Protein AF-0000000084487675 (afdb_homodimer)

Radius of gyration: 19.11 Å; Cα contacts (8 Å, |Δi|>4): 384; chains: 2; bounding box: 33×58×52 Å

Structure (mmCIF, N/CA/C/O backbone):
data_AF-0000000084487675-model_v1
#
loop_
_entity.id
_entity.type
_entity.pdbx_description
1 polymer 'CCZ1/INTU/HPS4 third Longin domain-containing protein'
#
loop_
_atom_site.group_PDB
_atom_site.id
_atom_site.type_symbol
_atom_site.label_atom_id
_atom_site.label_alt_id
_atom_site.label_comp_id
_atom_site.label_asym_id
_atom_site.label_entity_id
_atom_site.label_seq_id
_atom_site.pdbx_PDB_ins_code
_atom_site.Cartn_x
_atom_site.Cartn_y
_atom_site.Cartn_z
_atom_site.occupancy
_atom_site.B_iso_or_equiv
_atom_site.auth_seq_id
_atom_site.auth_comp_id
_atom_site.auth_asym_id
_atom_site.auth_atom_id
_atom_site.pdbx_PDB_model_num
ATOM 1 N N . HIS A 1 1 ? -10.75 -17.266 23.469 1 42.38 1 HIS A N 1
ATOM 2 C CA . HIS A 1 1 ? -10.695 -18.5 22.672 1 42.38 1 HIS A CA 1
ATOM 3 C C . HIS A 1 1 ? -11.016 -18.219 21.203 1 42.38 1 HIS A C 1
ATOM 5 O O . HIS A 1 1 ? -10.32 -18.719 20.312 1 42.38 1 HIS A O 1
ATOM 11 N N . GLN A 1 2 ? -12.023 -17.438 20.859 1 46.62 2 GLN A N 1
ATOM 12 C CA . GLN A 1 2 ? -12.43 -17.156 19.469 1 46.62 2 GLN A CA 1
ATOM 13 C C . GLN A 1 2 ? -11.375 -16.328 18.75 1 46.62 2 GLN A C 1
ATOM 15 O O . GLN A 1 2 ? -11.07 -16.578 17.578 1 46.62 2 GLN A O 1
ATOM 20 N N . THR A 1 3 ? -10.852 -15.469 19.562 1 47.97 3 THR A N 1
ATOM 21 C CA . THR A 1 3 ? -9.875 -14.547 18.969 1 47.97 3 THR A CA 1
ATOM 22 C C . THR A 1 3 ? -8.602 -15.297 18.594 1 47.97 3 THR A C 1
ATOM 24 O O . THR A 1 3 ? -8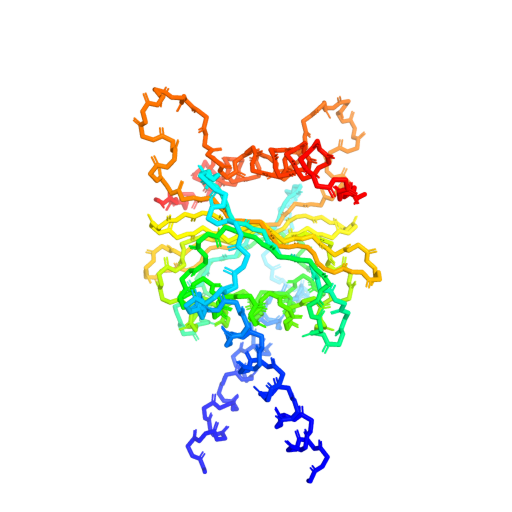.008 -15.008 17.547 1 47.97 3 THR A O 1
ATOM 27 N N . CYS A 1 4 ? -8.359 -16.312 19.5 1 47.88 4 CYS A N 1
ATOM 28 C CA . CYS A 1 4 ? -7.152 -17.094 19.281 1 47.88 4 CYS A CA 1
ATOM 29 C C . CYS A 1 4 ? -7.324 -18.031 18.094 1 47.88 4 CYS A C 1
ATOM 31 O O . CYS A 1 4 ? -6.406 -18.203 17.281 1 47.88 4 CYS A O 1
ATOM 33 N N . THR A 1 5 ? -8.492 -18.578 18.047 1 51.78 5 THR A N 1
ATOM 34 C CA . THR A 1 5 ? -8.75 -19.531 16.984 1 51.78 5 THR A CA 1
ATOM 35 C C . THR A 1 5 ? -8.727 -18.844 15.625 1 51.78 5 THR A C 1
ATOM 37 O O . THR A 1 5 ? -8.18 -19.375 14.656 1 51.78 5 THR A O 1
ATOM 40 N N . GLY A 1 6 ? -9.305 -17.688 15.688 1 52.12 6 GLY A N 1
ATOM 41 C CA . GLY A 1 6 ? -9.266 -16.922 14.461 1 52.12 6 GLY A CA 1
ATOM 42 C C . GLY A 1 6 ? -7.863 -16.531 14.031 1 52.12 6 GLY A C 1
ATOM 43 O O . GLY A 1 6 ? -7.535 -16.578 12.844 1 52.12 6 GLY A O 1
ATOM 44 N N . PHE A 1 7 ? -7.156 -16.344 15.055 1 47.91 7 PHE A N 1
ATOM 45 C CA . PHE A 1 7 ? -5.758 -16.016 14.797 1 47.91 7 PHE A CA 1
ATOM 46 C C . PHE A 1 7 ? -5.004 -17.219 14.273 1 47.91 7 PHE A C 1
ATOM 48 O O . PHE A 1 7 ? -4.242 -17.125 13.312 1 47.91 7 PHE A O 1
ATOM 55 N N . LEU A 1 8 ? -5.188 -18.297 14.859 1 54.59 8 LEU A N 1
ATOM 56 C CA . LEU A 1 8 ? -4.492 -19.531 14.477 1 54.59 8 LEU A CA 1
ATOM 57 C C . LEU A 1 8 ? -4.871 -19.953 13.062 1 54.59 8 LEU A C 1
ATOM 59 O O . LEU A 1 8 ? -4.016 -20.391 12.297 1 54.59 8 LEU A O 1
ATOM 63 N N . THR A 1 9 ? -6.062 -19.844 12.82 1 55.25 9 THR A N 1
ATOM 64 C CA . THR A 1 9 ? -6.535 -20.172 11.477 1 55.25 9 THR A CA 1
ATOM 65 C C . THR A 1 9 ? -5.91 -19.25 10.438 1 55.25 9 THR A C 1
ATOM 67 O O . THR A 1 9 ? -5.469 -19.703 9.383 1 55.25 9 THR A O 1
ATOM 70 N N . LYS A 1 10 ? -5.902 -18.062 10.922 1 53.12 10 LYS A N 1
ATOM 71 C CA . LYS A 1 10 ? -5.254 -17.109 10.023 1 53.12 10 LYS A CA 1
ATOM 72 C C . LYS A 1 10 ? -3.775 -17.438 9.852 1 53.12 10 LYS A C 1
ATOM 74 O O . LYS A 1 10 ? -3.25 -17.391 8.734 1 53.12 10 LYS A O 1
ATOM 79 N N . LEU A 1 11 ? -3.119 -17.828 10.852 1 56.22 11 LEU A N 1
ATOM 80 C CA . LEU A 1 11 ? -1.71 -18.203 10.836 1 56.22 11 LEU A CA 1
ATOM 81 C C . LEU A 1 11 ? -1.494 -19.453 9.992 1 56.22 11 LEU A C 1
ATOM 83 O O . LEU A 1 11 ? -0.549 -19.516 9.203 1 56.22 11 LEU A O 1
ATOM 87 N N . GLU A 1 12 ? -2.248 -20.406 10.188 1 59.78 12 GLU A N 1
ATOM 88 C CA . GLU A 1 12 ? -2.17 -21.625 9.414 1 59.78 12 GLU A CA 1
ATOM 89 C C . GLU A 1 12 ? -2.324 -21.359 7.922 1 59.78 12 GLU A C 1
ATOM 91 O O . GLU A 1 12 ? -1.586 -21.906 7.105 1 59.78 12 GLU A O 1
ATOM 96 N N . LYS A 1 13 ? -3.246 -20.656 7.602 1 57.12 13 LYS A N 1
ATOM 97 C CA . LYS A 1 13 ? -3.459 -20.312 6.199 1 57.12 13 LYS A CA 1
ATOM 98 C C . LYS A 1 13 ? -2.256 -19.562 5.633 1 57.12 13 LYS A C 1
ATOM 100 O O . LYS A 1 13 ? -1.823 -19.828 4.508 1 57.12 13 LYS A O 1
ATOM 105 N N . LEU A 1 14 ? -1.743 -18.719 6.43 1 55.81 14 LEU A N 1
ATOM 106 C CA . LEU A 1 14 ? -0.544 -17.984 6.035 1 55.81 14 LEU A CA 1
ATOM 107 C C . LEU A 1 14 ? 0.618 -18.938 5.785 1 55.81 14 LEU A C 1
ATOM 109 O O . LEU A 1 14 ? 1.332 -18.812 4.789 1 55.81 14 LEU A O 1
ATOM 113 N N . ILE A 1 15 ? 0.778 -19.844 6.688 1 56.16 15 ILE A N 1
ATOM 114 C CA . ILE A 1 15 ? 1.851 -20.828 6.562 1 56.16 15 ILE A CA 1
ATOM 115 C C . ILE A 1 15 ? 1.641 -21.656 5.297 1 56.16 15 ILE A C 1
ATOM 117 O O . ILE A 1 15 ? 2.582 -21.891 4.531 1 56.16 15 ILE A O 1
ATOM 121 N N . HIS A 1 16 ? 0.418 -22.109 5.145 1 57.78 16 HIS A N 1
ATOM 122 C CA . HIS A 1 16 ? 0.102 -22.922 3.973 1 57.78 16 HIS A CA 1
ATOM 123 C C . HIS A 1 16 ? 0.358 -22.141 2.684 1 57.78 16 HIS A C 1
ATOM 125 O O . HIS A 1 16 ? 0.921 -22.688 1.729 1 57.78 16 HIS A O 1
ATOM 131 N N . CYS A 1 17 ? -0.047 -20.953 2.713 1 52.5 17 CYS A N 1
ATOM 132 C CA . CYS A 1 17 ? 0.176 -20.094 1.55 1 52.5 17 CYS A CA 1
ATOM 133 C C . CYS A 1 17 ? 1.665 -19.922 1.286 1 52.5 17 CYS A C 1
ATOM 135 O O . CYS A 1 17 ? 2.115 -20.016 0.144 1 52.5 17 CYS A O 1
ATOM 137 N N . CYS A 1 18 ? 2.318 -19.672 2.314 1 52.28 18 CYS A N 1
ATOM 138 C CA . CYS A 1 18 ? 3.76 -19.5 2.17 1 52.28 18 CYS A CA 1
ATOM 139 C C . CYS A 1 18 ? 4.406 -20.781 1.648 1 52.28 18 CYS A C 1
ATOM 141 O O . CYS A 1 18 ? 5.266 -20.734 0.767 1 52.28 18 CYS A O 1
ATOM 143 N N . LEU A 1 19 ? 4.031 -21.875 2.201 1 54.38 19 LEU A N 1
ATOM 144 C CA . LEU A 1 19 ? 4.598 -23.172 1.806 1 54.38 19 LEU A CA 1
ATOM 145 C C . LEU A 1 19 ? 4.262 -23.484 0.353 1 54.38 19 LEU A C 1
ATOM 147 O O . LEU A 1 19 ? 5.098 -24.031 -0.378 1 54.38 19 LEU A O 1
ATOM 151 N N . GLU A 1 20 ? 3.074 -23.234 0.067 1 55.56 20 GLU A N 1
ATOM 152 C CA . GLU A 1 20 ? 2.645 -23.484 -1.304 1 55.56 20 GLU A CA 1
ATOM 153 C C . GLU A 1 20 ? 3.387 -22.594 -2.295 1 55.56 20 GLU A C 1
ATOM 155 O O . GLU A 1 20 ? 3.646 -23 -3.43 1 55.56 20 GLU A O 1
ATOM 160 N N . LEU A 1 21 ? 3.561 -21.422 -1.832 1 53.09 21 LEU A N 1
ATOM 161 C CA . LEU A 1 21 ? 4.203 -20.453 -2.703 1 53.09 21 LEU A CA 1
ATOM 162 C C . LEU A 1 21 ? 5.711 -20.672 -2.746 1 53.09 21 LEU A C 1
ATOM 164 O O . LEU A 1 21 ? 6.375 -20.281 -3.709 1 53.09 21 LEU A O 1
ATOM 168 N N . CYS A 1 22 ? 6.281 -21.172 -1.666 1 50.31 22 CYS A N 1
ATOM 169 C CA . CYS A 1 22 ? 7.707 -21.469 -1.659 1 50.31 22 CYS A CA 1
ATOM 170 C C . CYS A 1 22 ? 8.031 -22.594 -2.643 1 50.31 22 CYS A C 1
ATOM 172 O O . CYS A 1 22 ? 7.281 -23.562 -2.754 1 50.31 22 CYS A O 1
ATOM 174 N N . PRO A 1 23 ? 8.898 -22.438 -3.652 1 45.12 23 PRO A N 1
ATOM 175 C CA . PRO A 1 23 ? 9.203 -23.469 -4.637 1 45.12 23 PRO A CA 1
ATOM 176 C C . PRO A 1 23 ? 9.375 -24.844 -4.008 1 45.12 23 PRO A C 1
ATOM 178 O O . PRO A 1 23 ? 10.219 -25.031 -3.125 1 45.12 23 PRO A O 1
ATOM 181 N N . SER A 1 24 ? 8.43 -25.547 -3.621 1 42.25 24 SER A N 1
ATOM 182 C CA . SER A 1 24 ? 8.742 -26.969 -3.492 1 42.25 24 SER A CA 1
ATOM 183 C C . SER A 1 24 ? 9.406 -27.516 -4.754 1 42.25 24 SER A C 1
ATOM 185 O O . SER A 1 24 ? 9.227 -26.953 -5.844 1 42.25 24 SER A O 1
ATOM 187 N N . GLY A 1 25 ? 10.43 -28.531 -4.789 1 39.09 25 GLY A N 1
ATOM 188 C CA . GLY A 1 25 ? 11.086 -29.203 -5.895 1 39.09 25 GLY A CA 1
ATOM 189 C C . GLY A 1 25 ? 10.18 -29.406 -7.094 1 39.09 25 GLY A C 1
ATOM 190 O O . GLY A 1 25 ? 10.648 -29.672 -8.203 1 39.09 25 GLY A O 1
ATOM 191 N N . ASN A 1 26 ? 9.062 -30.141 -6.98 1 36.34 26 ASN A N 1
ATOM 192 C CA . ASN A 1 26 ? 8.32 -30.656 -8.125 1 36.34 26 ASN A CA 1
ATOM 193 C C . ASN A 1 26 ? 7.496 -29.578 -8.805 1 36.34 26 ASN A C 1
ATOM 195 O O . ASN A 1 26 ? 6.652 -29.859 -9.656 1 36.34 26 ASN A O 1
ATOM 199 N N . VAL A 1 27 ? 6.883 -28.797 -8.055 1 43.84 27 VAL A N 1
ATOM 200 C CA . VAL A 1 27 ? 5.691 -28.234 -8.672 1 43.84 27 VAL A CA 1
ATOM 201 C C . VAL A 1 27 ? 6.082 -27.438 -9.914 1 43.84 27 VAL A C 1
ATOM 203 O O . VAL A 1 27 ? 7.25 -27.078 -10.086 1 43.84 27 VAL A O 1
ATOM 206 N N . GLN A 1 28 ? 5.094 -26.281 -10.336 1 43.22 28 GLN A N 1
ATOM 207 C CA . GLN A 1 28 ? 4.805 -25.797 -11.68 1 43.22 28 GLN A CA 1
ATOM 208 C C . GLN A 1 28 ? 6.051 -25.203 -12.328 1 43.22 28 GLN A C 1
ATOM 210 O O . GLN A 1 28 ? 7.008 -24.844 -11.641 1 43.22 28 GLN A O 1
ATOM 215 N N . THR A 1 29 ? 5.953 -25.031 -13.719 1 39.12 29 THR A N 1
ATOM 216 C CA . THR A 1 29 ? 6.746 -24.516 -14.828 1 39.12 29 THR A CA 1
ATOM 217 C C . THR A 1 29 ? 7.469 -23.234 -14.422 1 39.12 29 THR A C 1
ATOM 219 O O . THR A 1 29 ? 6.844 -22.297 -13.922 1 39.12 29 THR A O 1
ATOM 222 N N . GLU A 1 30 ? 8.641 -23.25 -13.766 1 44.34 30 GLU A N 1
ATOM 223 C CA . GLU A 1 30 ? 9.641 -22.188 -13.758 1 44.34 30 GLU A CA 1
ATOM 224 C C . GLU A 1 30 ? 9.344 -21.156 -14.844 1 44.34 30 GLU A C 1
ATOM 226 O O . GLU A 1 30 ? 9.766 -21.312 -15.992 1 44.34 30 GLU A O 1
ATOM 231 N N . SER A 1 31 ? 8.109 -20.844 -15.062 1 45.44 31 SER A N 1
ATOM 232 C CA . SER A 1 31 ? 7.949 -19.859 -16.125 1 45.44 31 SER A CA 1
ATOM 233 C C . SER A 1 31 ? 9.031 -18.781 -16.047 1 45.44 31 SER A C 1
ATOM 235 O O . SER A 1 31 ? 9.391 -18.344 -14.961 1 45.44 31 SER A O 1
ATOM 237 N N . SER A 1 32 ? 10.062 -18.844 -16.766 1 57.5 32 SER A N 1
ATOM 238 C CA . SER A 1 32 ? 11.055 -17.859 -17.156 1 57.5 32 SER A CA 1
ATOM 239 C C . SER A 1 32 ? 10.508 -16.438 -17.031 1 57.5 32 SER A C 1
ATOM 241 O O . SER A 1 32 ? 11.125 -15.477 -17.484 1 57.5 32 SER A O 1
ATOM 243 N N . ASP A 1 33 ? 9.336 -16.266 -16.312 1 62.72 33 ASP A N 1
ATOM 244 C CA . ASP A 1 33 ? 8.742 -14.93 -16.391 1 62.72 33 ASP A CA 1
ATOM 245 C C . ASP A 1 33 ? 9.445 -13.953 -15.445 1 62.72 33 ASP A C 1
ATOM 247 O O . ASP A 1 33 ? 9.797 -14.312 -14.32 1 62.72 33 ASP A O 1
ATOM 251 N N . PRO A 1 34 ? 9.672 -12.836 -15.891 1 82.75 34 PRO A N 1
ATOM 252 C CA . PRO A 1 34 ? 10.383 -11.797 -15.141 1 82.75 34 PRO A CA 1
ATOM 253 C C . PRO A 1 34 ? 9.555 -11.234 -13.984 1 82.75 34 PRO A C 1
ATOM 255 O O . PRO A 1 34 ? 9.977 -10.281 -13.328 1 82.75 34 PRO A O 1
ATOM 258 N N . TYR A 1 35 ? 8.312 -12.008 -13.711 1 93.38 35 TYR A N 1
ATOM 259 C CA . TYR A 1 35 ? 7.449 -11.523 -12.641 1 93.38 35 TYR A CA 1
ATOM 260 C C . TYR A 1 35 ? 6.789 -12.68 -11.914 1 93.38 35 TYR A C 1
ATOM 262 O O . TYR A 1 35 ? 6.859 -13.828 -12.359 1 93.38 35 TYR A O 1
ATOM 270 N N . SER A 1 36 ? 6.238 -12.461 -10.711 1 94.81 36 SER A N 1
ATOM 271 C CA . SER A 1 36 ? 5.465 -13.422 -9.93 1 94.81 36 SER A CA 1
ATOM 272 C C . SER A 1 36 ? 4.012 -12.984 -9.797 1 94.81 36 SER A C 1
ATOM 274 O O . SER A 1 36 ? 3.717 -11.781 -9.812 1 94.81 36 SER A O 1
ATOM 276 N N . TYR A 1 37 ? 3.119 -13.945 -9.727 1 96.88 37 TYR A N 1
ATOM 277 C CA . TYR A 1 37 ? 1.718 -13.609 -9.508 1 96.88 37 TYR A CA 1
ATOM 278 C C . TYR A 1 37 ? 1.036 -14.648 -8.625 1 96.88 37 TYR A C 1
ATOM 280 O O . TYR A 1 37 ? 1.499 -15.789 -8.531 1 96.88 37 TYR A O 1
ATOM 288 N N . LEU A 1 38 ? -0.005 -14.242 -7.938 1 96.31 38 LEU A N 1
ATOM 289 C CA . LEU A 1 38 ? -0.785 -15.094 -7.047 1 96.31 38 LEU A CA 1
ATOM 290 C C . LEU A 1 38 ? -2.244 -14.656 -7.016 1 96.31 38 LEU A C 1
ATOM 292 O O . LEU A 1 38 ? -2.537 -13.469 -6.852 1 96.31 38 LEU A O 1
ATOM 296 N N . CYS A 1 39 ? -3.117 -15.484 -7.277 1 95.94 39 CYS A N 1
ATOM 297 C CA . CYS A 1 39 ? -4.559 -15.289 -7.156 1 95.94 39 CYS A CA 1
ATOM 298 C C . CYS A 1 39 ? -5.125 -16.109 -6 1 95.94 39 CYS A C 1
ATOM 300 O O . CYS A 1 39 ? -4.914 -17.328 -5.934 1 95.94 39 CYS A O 1
ATOM 302 N N . MET A 1 40 ? -5.797 -15.406 -5.098 1 94.06 40 MET A N 1
ATOM 303 C CA . MET A 1 40 ? -6.344 -16.062 -3.916 1 94.06 40 MET A CA 1
ATOM 304 C C . MET A 1 40 ? -7.793 -15.648 -3.682 1 94.06 40 MET A C 1
ATOM 306 O O . MET A 1 40 ? -8.219 -14.586 -4.137 1 94.06 40 MET A O 1
ATOM 310 N N . ASN A 1 41 ? -8.5 -16.484 -2.973 1 91.25 41 ASN A N 1
ATOM 311 C CA . ASN A 1 41 ? -9.812 -16.047 -2.498 1 91.25 41 ASN A CA 1
ATOM 312 C C . ASN A 1 41 ? -9.719 -15.367 -1.138 1 91.25 41 ASN A C 1
ATOM 314 O O . ASN A 1 41 ? -8.641 -15.312 -0.54 1 91.25 41 ASN A O 1
ATOM 318 N N . PRO A 1 42 ? -10.812 -14.766 -0.596 1 87 42 PRO A N 1
ATOM 319 C CA . PRO A 1 42 ? -10.781 -14.016 0.662 1 87 42 PRO A CA 1
ATOM 320 C C . PRO A 1 42 ? -10.406 -14.891 1.858 1 87 42 PRO A C 1
ATOM 322 O O . PRO A 1 42 ? -10.016 -14.367 2.906 1 87 42 PRO A O 1
ATOM 325 N N . LEU A 1 43 ? -10.492 -16.219 1.753 1 84.06 43 LEU A N 1
ATOM 326 C CA . LEU A 1 43 ? -10.141 -17.125 2.834 1 84.06 43 LEU A CA 1
ATOM 327 C C . LEU A 1 43 ? -8.664 -17.516 2.762 1 84.06 43 LEU A C 1
ATOM 329 O O . LEU A 1 43 ? -8.219 -18.406 3.49 1 84.06 43 LEU A O 1
ATOM 333 N N . TRP A 1 44 ? -7.945 -16.875 1.849 1 84.88 44 TRP A N 1
ATOM 334 C CA . TRP A 1 44 ? -6.5 -17.031 1.709 1 84.88 44 TRP A CA 1
ATOM 335 C C . TRP A 1 44 ? -6.16 -18.375 1.085 1 84.88 44 TRP A C 1
ATOM 337 O O . TRP A 1 44 ? -5.102 -18.953 1.356 1 84.88 44 TRP A O 1
ATOM 347 N N . ASP A 1 45 ? -7.113 -18.953 0.292 1 84.94 45 ASP A N 1
ATOM 348 C CA . ASP A 1 45 ? -6.832 -20.141 -0.512 1 84.94 45 ASP A CA 1
ATOM 349 C C . ASP A 1 45 ? -6.273 -19.75 -1.881 1 84.94 45 ASP A C 1
ATOM 351 O O . ASP A 1 45 ? -6.812 -18.875 -2.551 1 84.94 45 ASP A O 1
ATOM 355 N N . THR A 1 46 ? -5.301 -20.438 -2.293 1 88.81 46 THR A N 1
ATOM 356 C CA . THR A 1 46 ? -4.668 -20.156 -3.576 1 88.81 46 THR A CA 1
ATOM 357 C C . THR A 1 46 ? -5.52 -20.672 -4.727 1 88.81 46 THR A C 1
ATOM 359 O O . THR A 1 46 ? -5.945 -21.828 -4.711 1 88.81 46 THR A O 1
ATOM 362 N N . ILE A 1 47 ? -5.773 -19.859 -5.66 1 91.88 47 ILE A N 1
ATOM 363 C CA . ILE A 1 47 ? -6.496 -20.234 -6.867 1 91.88 47 ILE A CA 1
ATOM 364 C C . ILE A 1 47 ? -5.508 -20.484 -8.008 1 91.88 47 ILE A C 1
ATOM 366 O O . ILE A 1 47 ? -5.578 -21.516 -8.68 1 91.88 47 ILE A O 1
ATOM 370 N N . LYS A 1 48 ? -4.617 -19.578 -8.297 1 92.81 48 LYS A N 1
ATOM 371 C CA . LYS A 1 48 ? -3.576 -19.641 -9.312 1 92.81 48 LYS A CA 1
ATOM 372 C C . LYS A 1 48 ? -2.312 -18.922 -8.852 1 92.81 48 LYS A C 1
ATOM 374 O O . LYS A 1 48 ? -2.389 -17.922 -8.133 1 92.81 48 LYS A O 1
ATOM 379 N N . LYS A 1 49 ? -1.196 -19.406 -9.219 1 91.62 49 LYS A N 1
ATOM 380 C CA . LYS A 1 49 ? 0.052 -18.75 -8.844 1 91.62 49 LYS A CA 1
ATOM 381 C C . LYS A 1 49 ? 1.149 -19.031 -9.867 1 91.62 49 LYS A C 1
ATOM 383 O O . LYS A 1 49 ? 1.057 -19.984 -10.641 1 91.62 49 LYS A O 1
ATOM 388 N N . GLY A 1 50 ? 2.145 -18.219 -9.867 1 92.69 50 GLY A N 1
ATOM 389 C CA . GLY A 1 50 ? 3.307 -18.406 -10.719 1 92.69 50 GLY A CA 1
ATOM 390 C C . GLY A 1 50 ? 4.438 -17.438 -10.406 1 92.69 50 GLY A C 1
ATOM 391 O O . GLY A 1 50 ? 4.223 -16.422 -9.742 1 92.69 50 GLY A O 1
ATOM 392 N N . GLY A 1 51 ? 5.719 -17.828 -10.938 1 90.62 51 GLY A N 1
ATOM 393 C CA . GLY A 1 51 ? 6.875 -16.969 -10.781 1 90.62 51 GLY A CA 1
ATOM 394 C C . GLY A 1 51 ? 7.684 -17.281 -9.539 1 90.62 51 GLY A C 1
ATOM 395 O O . GLY A 1 51 ? 7.273 -18.094 -8.711 1 90.62 51 GLY A O 1
ATOM 396 N N . PRO A 1 52 ? 8.758 -16.688 -9.414 1 90.06 52 PRO A N 1
ATOM 397 C CA . PRO A 1 52 ? 9.727 -17.031 -8.367 1 90.06 52 PRO A CA 1
ATOM 398 C C . PRO A 1 52 ? 9.547 -16.188 -7.109 1 90.06 52 PRO A C 1
ATOM 400 O O . PRO A 1 52 ? 10.453 -15.43 -6.734 1 90.06 52 PRO A O 1
ATOM 403 N N . TRP A 1 53 ? 8.477 -16.375 -6.301 1 88.25 53 TRP A N 1
ATOM 404 C CA . TRP A 1 53 ? 8.258 -15.695 -5.027 1 88.25 53 TRP A CA 1
ATOM 405 C C . TRP A 1 53 ? 9.32 -16.094 -4.008 1 88.25 53 TRP A C 1
ATOM 407 O O . TRP A 1 53 ? 9.664 -17.266 -3.887 1 88.25 53 TRP A O 1
ATOM 417 N N . ASN A 1 54 ? 9.891 -15.102 -3.387 1 85.31 54 ASN A N 1
ATOM 418 C CA . ASN A 1 54 ? 10.742 -15.453 -2.252 1 85.31 54 ASN A CA 1
ATOM 419 C C . ASN A 1 54 ? 9.984 -15.328 -0.931 1 85.31 54 ASN A C 1
ATOM 421 O O . ASN A 1 54 ? 8.844 -14.875 -0.905 1 85.31 54 ASN A O 1
ATOM 425 N N . ALA A 1 55 ? 10.57 -15.758 0.14 1 84.31 55 ALA A N 1
ATOM 426 C CA . ALA A 1 55 ? 9.906 -15.82 1.441 1 84.31 55 ALA A CA 1
ATOM 427 C C . ALA A 1 55 ? 9.492 -14.43 1.914 1 84.31 55 ALA A C 1
ATOM 429 O O . ALA A 1 55 ? 8.43 -14.266 2.52 1 84.31 55 ALA A O 1
ATOM 430 N N . PHE A 1 56 ? 10.352 -13.438 1.695 1 83.44 56 PHE A N 1
ATOM 431 C CA . PHE A 1 56 ? 10.055 -12.078 2.129 1 83.44 56 PHE A CA 1
ATOM 432 C C . PHE A 1 56 ? 8.844 -11.523 1.393 1 83.44 56 PHE A C 1
ATOM 434 O O . PHE A 1 56 ? 7.965 -10.906 2.002 1 83.44 56 PHE A O 1
ATOM 441 N N . GLU A 1 57 ? 8.82 -11.773 0.108 1 89.31 57 GLU A N 1
ATOM 442 C CA . GLU A 1 57 ? 7.699 -11.336 -0.715 1 89.31 57 GLU A CA 1
ATOM 443 C C . GLU A 1 57 ? 6.398 -12.008 -0.278 1 89.31 57 GLU A C 1
ATOM 445 O O . GLU A 1 57 ? 5.367 -11.344 -0.142 1 89.31 57 GLU A O 1
ATOM 450 N N . LEU A 1 58 ? 6.523 -13.273 -0.035 1 87.81 58 LEU A N 1
ATOM 451 C CA . LEU A 1 58 ? 5.34 -14.008 0.402 1 87.81 58 LEU A CA 1
ATOM 452 C C . LEU A 1 58 ? 4.867 -13.508 1.765 1 87.81 58 LEU A C 1
ATOM 454 O O . LEU A 1 58 ? 3.662 -13.43 2.016 1 87.81 58 LEU A O 1
ATOM 458 N N . GLY A 1 59 ? 5.777 -13.195 2.596 1 88.44 59 GLY A N 1
ATOM 459 C CA . GLY A 1 59 ? 5.43 -12.617 3.885 1 88.44 59 GLY A CA 1
ATOM 460 C C . GLY A 1 59 ? 4.664 -11.312 3.766 1 88.44 59 GLY A C 1
ATOM 461 O O . GLY A 1 59 ? 3.723 -11.07 4.523 1 88.44 59 GLY A O 1
ATOM 462 N N . ALA A 1 60 ? 5.086 -10.508 2.832 1 93.31 60 ALA A N 1
ATOM 463 C CA . ALA A 1 60 ? 4.43 -9.227 2.617 1 93.31 60 ALA A CA 1
ATOM 464 C C . ALA A 1 60 ? 2.973 -9.414 2.199 1 93.31 60 ALA A C 1
ATOM 466 O O . ALA A 1 60 ? 2.115 -8.586 2.512 1 93.31 60 ALA A O 1
ATOM 467 N N . LEU A 1 61 ? 2.635 -10.539 1.543 1 93.88 61 LEU A N 1
ATOM 468 C CA . LEU A 1 61 ? 1.277 -10.805 1.077 1 93.88 61 LEU A CA 1
ATOM 469 C C . LEU A 1 61 ? 0.319 -10.961 2.254 1 93.88 61 LEU A C 1
ATOM 471 O O . LEU A 1 61 ? -0.857 -10.602 2.152 1 93.88 61 LEU A O 1
ATOM 475 N N . THR A 1 62 ? 0.819 -11.5 3.377 1 89.81 62 THR A N 1
ATOM 476 C CA . THR A 1 62 ? -0.013 -11.641 4.566 1 89.81 62 THR A CA 1
ATOM 477 C C . THR A 1 62 ? -0.448 -10.273 5.09 1 89.81 62 THR A C 1
ATOM 479 O O . THR A 1 62 ? -1.584 -10.109 5.539 1 89.81 62 THR A O 1
ATOM 482 N N . HIS A 1 63 ? 0.459 -9.32 5 1 91.94 63 HIS A N 1
ATOM 483 C CA . HIS A 1 63 ? 0.14 -7.957 5.422 1 91.94 63 HIS A CA 1
ATOM 484 C C . HIS A 1 63 ? -0.875 -7.312 4.484 1 91.94 63 HIS A C 1
ATOM 486 O O . HIS A 1 63 ? -1.796 -6.629 4.938 1 91.94 63 HIS A O 1
ATOM 492 N N . LEU A 1 64 ? -0.752 -7.547 3.184 1 96.44 64 LEU A N 1
ATOM 493 C CA . LEU A 1 64 ? -1.676 -7.008 2.189 1 96.44 64 LEU A CA 1
ATOM 494 C C . LEU A 1 64 ? -3.066 -7.609 2.361 1 96.44 64 LEU A C 1
ATOM 496 O O . LEU A 1 64 ? -4.066 -6.887 2.322 1 96.44 64 LEU A O 1
ATOM 500 N N . HIS A 1 65 ? -3.076 -8.891 2.611 1 93.81 65 HIS A N 1
ATOM 501 C CA . HIS A 1 65 ? -4.344 -9.57 2.842 1 93.81 65 HIS A CA 1
ATOM 502 C C . HIS A 1 65 ? -5.043 -9.031 4.082 1 93.81 65 HIS A C 1
ATOM 504 O O . HIS A 1 65 ? -6.246 -8.758 4.059 1 93.81 65 HIS A O 1
ATOM 510 N N . ARG A 1 66 ? -4.297 -8.891 5.094 1 91.06 66 ARG A N 1
ATOM 511 C CA . ARG A 1 66 ? -4.824 -8.328 6.332 1 91.06 66 ARG A CA 1
ATOM 512 C C . ARG A 1 66 ? -5.395 -6.93 6.102 1 91.06 66 ARG A C 1
ATOM 514 O O . ARG A 1 66 ? -6.449 -6.586 6.641 1 91.06 66 ARG A O 1
ATOM 521 N N . ASP A 1 67 ? -4.719 -6.102 5.355 1 93.81 67 ASP A N 1
ATOM 522 C CA . ASP A 1 67 ? -5.203 -4.758 5.062 1 93.81 67 ASP A CA 1
ATOM 523 C C . ASP A 1 67 ? -6.516 -4.801 4.289 1 93.81 67 ASP A C 1
ATOM 525 O O . ASP A 1 67 ? -7.434 -4.023 4.562 1 93.81 67 ASP A O 1
ATOM 529 N N . PHE A 1 68 ? -6.645 -5.688 3.326 1 95 68 PHE A N 1
ATOM 530 C CA . PHE A 1 68 ? -7.891 -5.836 2.584 1 95 68 PHE A CA 1
ATOM 531 C C . PHE A 1 68 ? -9.023 -6.258 3.51 1 95 68 PHE A C 1
ATOM 533 O O . PHE A 1 68 ? -10.172 -5.848 3.32 1 95 68 PHE A O 1
ATOM 540 N N . ILE A 1 69 ? -8.703 -7.023 4.527 1 90.75 69 ILE A N 1
ATOM 541 C CA . ILE A 1 69 ? -9.711 -7.488 5.477 1 90.75 69 ILE A CA 1
ATOM 542 C C . ILE A 1 69 ? -10.125 -6.34 6.395 1 90.75 69 ILE A C 1
ATOM 544 O O . ILE A 1 69 ? -11.312 -6.164 6.684 1 90.75 69 ILE A O 1
ATOM 548 N N . ASN A 1 70 ? -9.172 -5.535 6.801 1 88.19 70 ASN A N 1
ATOM 549 C CA . ASN A 1 70 ? -9.414 -4.523 7.824 1 88.19 70 ASN A CA 1
ATOM 550 C C . ASN A 1 70 ? -9.992 -3.246 7.219 1 88.19 70 ASN A C 1
ATOM 552 O O . ASN A 1 70 ? -10.695 -2.498 7.902 1 88.19 70 ASN A O 1
ATOM 556 N N . ILE A 1 71 ? -9.625 -2.947 5.949 1 92.19 71 ILE A N 1
ATOM 557 C CA . ILE A 1 71 ? -10.141 -1.787 5.227 1 92.19 71 ILE A CA 1
ATOM 558 C C . ILE A 1 71 ? -10.953 -2.25 4.023 1 92.19 71 ILE A C 1
ATOM 560 O O . ILE A 1 71 ? -10.422 -2.414 2.926 1 92.19 71 ILE A O 1
ATOM 564 N N . LYS A 1 72 ? -12.227 -2.377 4.203 1 90.44 72 LYS A N 1
ATOM 565 C CA . LYS A 1 72 ? -13.109 -3.041 3.244 1 90.44 72 LYS A CA 1
ATOM 566 C C . LYS A 1 72 ? -13.219 -2.236 1.952 1 90.44 72 LYS A C 1
ATOM 568 O O . LYS A 1 72 ? -13.477 -2.797 0.884 1 90.44 72 LYS A O 1
ATOM 573 N N . SER A 1 73 ? -13.016 -0.956 2.039 1 94.94 73 SER A N 1
ATOM 574 C CA . SER A 1 73 ? -13.164 -0.103 0.864 1 94.94 73 SER A CA 1
ATOM 575 C C . SER A 1 73 ? -11.906 -0.148 -0.005 1 94.94 73 SER A C 1
ATOM 577 O O . SER A 1 73 ? -11.906 0.37 -1.124 1 94.94 73 SER A O 1
ATOM 579 N N . LEU A 1 74 ? -10.875 -0.795 0.469 1 96.62 74 LEU A N 1
ATOM 580 C CA . LEU A 1 74 ? -9.578 -0.809 -0.204 1 96.62 74 LEU A CA 1
ATOM 581 C C . LEU A 1 74 ? -9.633 -1.656 -1.471 1 96.62 74 LEU A C 1
ATOM 583 O O . LEU A 1 74 ? -10.086 -2.803 -1.437 1 96.62 74 LEU A O 1
ATOM 587 N N . THR A 1 75 ? -9.188 -1.111 -2.604 1 97.5 75 THR A N 1
ATOM 588 C CA . THR A 1 75 ? -9.25 -1.838 -3.867 1 97.5 75 THR A CA 1
ATOM 589 C C . THR A 1 75 ? -7.848 -2.189 -4.355 1 97.5 75 THR A C 1
ATOM 591 O O . THR A 1 75 ? -7.645 -3.242 -4.965 1 97.5 75 THR A O 1
ATOM 594 N N . GLU A 1 76 ? -6.891 -1.3 -4.125 1 98.25 76 GLU A N 1
ATOM 595 C CA . GLU A 1 76 ? -5.527 -1.524 -4.602 1 98.25 76 GLU A CA 1
ATOM 596 C C . GLU A 1 76 ? -4.504 -1.138 -3.541 1 98.25 76 GLU A C 1
ATOM 598 O O . GLU A 1 76 ? -4.707 -0.178 -2.793 1 98.25 76 GLU A O 1
ATOM 603 N N . ILE A 1 77 ? -3.449 -1.879 -3.492 1 98.44 77 ILE A N 1
ATOM 604 C CA . ILE A 1 77 ? -2.299 -1.579 -2.648 1 98.44 77 ILE A CA 1
ATOM 605 C C . ILE A 1 77 ? -1.011 -1.757 -3.449 1 98.44 77 ILE A C 1
ATOM 607 O O . ILE A 1 77 ? -0.87 -2.723 -4.203 1 98.44 77 ILE A O 1
ATOM 611 N N . LEU A 1 78 ? -0.105 -0.854 -3.326 1 98.38 78 LEU A N 1
ATOM 612 C CA . LEU A 1 78 ? 1.23 -0.982 -3.898 1 98.38 78 LEU A CA 1
ATOM 613 C C . LEU A 1 78 ? 2.299 -0.875 -2.816 1 98.38 78 LEU A C 1
ATOM 615 O O . LEU A 1 78 ? 2.227 0 -1.95 1 98.38 78 LEU A O 1
ATOM 619 N N . LEU A 1 79 ? 3.205 -1.8 -2.787 1 98.12 79 LEU A N 1
ATOM 620 C CA . LEU A 1 79 ? 4.367 -1.774 -1.907 1 98.12 79 LEU A CA 1
ATOM 621 C C . LEU A 1 79 ? 5.656 -1.646 -2.713 1 98.12 79 LEU A C 1
ATOM 623 O O . LEU A 1 79 ? 5.805 -2.277 -3.762 1 98.12 79 LEU A O 1
ATOM 627 N N . ARG A 1 80 ? 6.586 -0.854 -2.229 1 97.44 80 ARG A N 1
ATOM 628 C CA . ARG A 1 80 ? 7.91 -0.771 -2.836 1 97.44 80 ARG A CA 1
ATOM 629 C C . ARG A 1 80 ? 9.008 -0.943 -1.787 1 97.44 80 ARG A C 1
ATOM 631 O O . ARG A 1 80 ? 8.938 -0.357 -0.705 1 97.44 80 ARG A O 1
ATOM 638 N N . ASP A 1 81 ? 9.875 -1.773 -2.043 1 95.88 81 ASP A N 1
ATOM 639 C CA . ASP A 1 81 ? 11.133 -1.835 -1.304 1 95.88 81 ASP A CA 1
ATOM 640 C C . ASP A 1 81 ? 12.328 -1.896 -2.254 1 95.88 81 ASP A C 1
ATOM 642 O O . ASP A 1 81 ? 12.195 -1.629 -3.449 1 95.88 81 ASP A O 1
ATOM 646 N N . ASP A 1 82 ? 13.547 -2.094 -1.769 1 92.25 82 ASP A N 1
ATOM 647 C CA . ASP A 1 82 ? 14.75 -2.084 -2.592 1 92.25 82 ASP A CA 1
ATOM 648 C C . ASP A 1 82 ? 14.742 -3.236 -3.592 1 92.25 82 ASP A C 1
ATOM 650 O O . ASP A 1 82 ? 15.422 -3.182 -4.617 1 92.25 82 ASP A O 1
ATOM 654 N N . ASP A 1 83 ? 13.898 -4.27 -3.34 1 91.06 83 ASP A N 1
ATOM 655 C CA . ASP A 1 83 ? 13.953 -5.488 -4.141 1 91.06 83 ASP A CA 1
ATOM 656 C C . ASP A 1 83 ? 12.93 -5.449 -5.273 1 91.06 83 ASP A C 1
ATOM 658 O O . ASP A 1 83 ? 13.047 -6.188 -6.254 1 91.06 83 ASP A O 1
ATOM 662 N N . GLY A 1 84 ? 11.922 -4.637 -5.039 1 94.62 84 GLY A N 1
ATOM 663 C CA . GLY A 1 84 ? 10.914 -4.59 -6.09 1 94.62 84 GLY A CA 1
ATOM 664 C C . GLY A 1 84 ? 9.625 -3.939 -5.648 1 94.62 84 GLY A C 1
ATOM 665 O O . GLY A 1 84 ? 9.609 -3.164 -4.688 1 94.62 84 GLY A O 1
ATOM 666 N N . VAL A 1 85 ? 8.664 -4.215 -6.488 1 96.62 85 VAL A N 1
ATOM 667 C CA . VAL A 1 85 ? 7.344 -3.646 -6.234 1 96.62 85 VAL A CA 1
ATOM 668 C C . VAL A 1 85 ? 6.293 -4.758 -6.246 1 96.62 85 VAL A C 1
ATOM 670 O O . VAL A 1 85 ? 6.344 -5.66 -7.082 1 96.62 85 VAL A O 1
ATOM 673 N N . ILE A 1 86 ? 5.387 -4.707 -5.293 1 97.94 86 ILE A N 1
ATOM 674 C CA . ILE A 1 86 ? 4.242 -5.609 -5.258 1 97.94 86 ILE A CA 1
ATOM 675 C C . ILE A 1 86 ? 2.95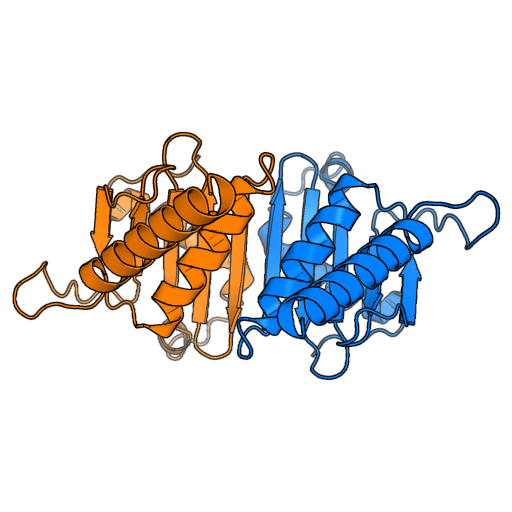5 -4.82 -5.465 1 97.94 86 ILE A C 1
ATOM 677 O O . ILE A 1 86 ? 2.756 -3.77 -4.848 1 97.94 86 ILE A O 1
ATOM 681 N N . TYR A 1 87 ? 2.188 -5.23 -6.344 1 98.06 87 TYR A N 1
ATOM 682 C CA . TYR A 1 87 ? 0.858 -4.688 -6.598 1 98.06 87 TYR A CA 1
ATOM 683 C C . TYR A 1 87 ? -0.224 -5.68 -6.188 1 98.06 87 TYR A C 1
ATOM 685 O O . TYR A 1 87 ? -0.133 -6.871 -6.496 1 98.06 87 TYR A O 1
ATOM 693 N N . ALA A 1 88 ? -1.175 -5.242 -5.465 1 98.62 88 ALA A N 1
ATOM 694 C CA . ALA A 1 88 ? -2.293 -6.078 -5.035 1 98.62 88 ALA A CA 1
ATOM 695 C C . ALA A 1 88 ? -3.627 -5.461 -5.438 1 98.62 88 ALA A C 1
ATOM 697 O O . ALA A 1 88 ? -3.811 -4.246 -5.34 1 98.62 88 ALA A O 1
ATOM 698 N N . HIS A 1 89 ? -4.508 -6.246 -5.891 1 98.25 89 HIS A N 1
ATOM 699 C CA . HIS A 1 89 ? -5.828 -5.82 -6.34 1 98.25 89 HIS A CA 1
ATOM 700 C C . HIS A 1 89 ? -6.922 -6.695 -5.742 1 98.25 89 HIS A C 1
ATOM 702 O O . HIS A 1 89 ? -6.875 -7.922 -5.855 1 98.25 89 HIS A O 1
ATOM 708 N N . ASN A 1 90 ? -7.867 -6.055 -5.059 1 97.62 90 ASN A N 1
ATOM 709 C CA . ASN A 1 90 ? -9.047 -6.73 -4.535 1 97.62 90 ASN A CA 1
ATOM 710 C C . ASN A 1 90 ? -10.188 -6.734 -5.551 1 97.62 90 ASN A C 1
ATOM 712 O O . ASN A 1 90 ? -10.805 -5.699 -5.805 1 97.62 90 ASN A O 1
ATOM 716 N N . CYS A 1 91 ? -10.461 -7.875 -6.043 1 94.38 91 CYS A N 1
ATOM 717 C CA . CYS A 1 91 ? -11.492 -8.016 -7.066 1 94.38 91 CYS A CA 1
ATOM 718 C C . CYS A 1 91 ? -12.82 -8.453 -6.453 1 94.38 91 CYS A C 1
ATOM 720 O O . CYS A 1 91 ? -13.664 -9.031 -7.137 1 94.38 91 CYS A O 1
ATOM 722 N N . GLY A 1 92 ? -13.008 -8.281 -5.129 1 92.81 92 GLY A N 1
ATOM 723 C CA . GLY A 1 92 ? -14.211 -8.711 -4.445 1 92.81 92 GLY A CA 1
ATOM 724 C C . GLY A 1 92 ? -14.188 -10.18 -4.059 1 92.81 92 GLY A C 1
ATOM 725 O O . GLY A 1 92 ? -13.844 -10.523 -2.924 1 92.81 92 GLY A O 1
ATOM 726 N N . LYS A 1 93 ? -14.219 -11.102 -5.09 1 92.88 93 LYS A N 1
ATOM 727 C CA . LYS A 1 93 ? -14.234 -12.539 -4.82 1 92.88 93 LYS A CA 1
ATOM 728 C C . LYS A 1 93 ? -12.82 -13.109 -4.812 1 92.88 93 LYS A C 1
ATOM 730 O O . LYS A 1 93 ? -12.602 -14.219 -4.332 1 92.88 93 LYS A O 1
ATOM 735 N N . THR A 1 94 ? -11.883 -12.328 -5.344 1 95.81 94 THR A N 1
ATOM 736 C CA . THR A 1 94 ? -10.492 -12.773 -5.391 1 95.81 94 THR A CA 1
ATOM 737 C C . THR A 1 94 ? -9.547 -11.617 -5.086 1 95.81 94 THR A C 1
ATOM 739 O O . THR A 1 94 ? -9.906 -10.453 -5.25 1 95.81 94 THR A O 1
ATOM 742 N N . GLU A 1 95 ? -8.469 -11.93 -4.559 1 96.69 95 GLU A N 1
ATOM 743 C CA . GLU A 1 95 ? -7.324 -11.031 -4.414 1 96.69 95 GLU A CA 1
ATOM 744 C C . GLU A 1 95 ? -6.18 -11.453 -5.332 1 96.69 95 GLU A C 1
ATOM 746 O O . GLU A 1 95 ? -5.82 -12.633 -5.387 1 96.69 95 GLU A O 1
ATOM 751 N N . VAL A 1 96 ? -5.66 -10.539 -6.035 1 98.25 96 VAL A N 1
ATOM 752 C CA . VAL A 1 96 ? -4.582 -10.836 -6.973 1 98.25 96 VAL A CA 1
ATOM 753 C C . VAL A 1 96 ? -3.336 -10.039 -6.598 1 98.25 96 VAL A C 1
ATOM 755 O O . VAL A 1 96 ? -3.414 -8.836 -6.34 1 98.25 96 VAL A O 1
ATOM 758 N N . TYR A 1 97 ? -2.242 -10.711 -6.539 1 97.81 97 TYR A N 1
ATOM 759 C CA . TYR A 1 97 ? -0.951 -10.117 -6.203 1 97.81 97 TYR A CA 1
ATOM 760 C C . TYR A 1 97 ? 0.03 -10.266 -7.363 1 97.81 97 TYR A C 1
ATOM 762 O O . TYR A 1 97 ? 0.061 -11.297 -8.031 1 97.81 97 TYR A O 1
ATOM 770 N N . TYR A 1 98 ? 0.753 -9.219 -7.605 1 97.56 98 TYR A N 1
ATOM 771 C CA . TYR A 1 98 ? 1.728 -9.156 -8.688 1 97.56 98 TYR A CA 1
ATOM 772 C C . TYR A 1 98 ? 3.039 -8.547 -8.211 1 97.56 98 TYR A C 1
ATOM 774 O O . TYR A 1 98 ? 3.043 -7.488 -7.578 1 97.56 98 TYR A O 1
ATOM 782 N N . HIS A 1 99 ? 4.148 -9.242 -8.477 1 96.62 99 HIS A N 1
ATOM 783 C CA . HIS A 1 99 ? 5.453 -8.758 -8.039 1 96.62 99 HIS A CA 1
ATOM 784 C C . HIS A 1 99 ? 6.418 -8.648 -9.219 1 96.62 99 HIS A C 1
ATOM 786 O O . HIS A 1 99 ? 6.461 -9.531 -10.078 1 96.62 99 HIS A O 1
ATOM 792 N N . GLN A 1 100 ? 7.113 -7.574 -9.25 1 93.88 100 GLN A N 1
ATOM 793 C CA . GLN A 1 100 ? 8.195 -7.379 -10.211 1 93.88 100 GLN A CA 1
ATOM 794 C C . GLN A 1 100 ? 9.469 -6.926 -9.516 1 93.88 100 GLN A C 1
ATOM 796 O O . GLN A 1 100 ? 9.461 -5.961 -8.742 1 93.88 100 GLN A O 1
ATOM 801 N N . SER A 1 101 ? 10.492 -7.562 -9.852 1 91.88 101 SER A N 1
ATOM 802 C CA . SER A 1 101 ? 11.781 -7.242 -9.25 1 91.88 101 SER A CA 1
ATOM 803 C C . SER A 1 101 ? 12.359 -5.949 -9.82 1 91.88 101 SER A C 1
ATOM 805 O O . SER A 1 101 ? 12.117 -5.621 -10.984 1 91.88 101 SER A O 1
ATOM 807 N N . ALA A 1 102 ? 13.125 -5.277 -8.984 1 86.88 102 ALA A N 1
ATOM 808 C CA . ALA A 1 102 ? 13.82 -4.082 -9.453 1 86.88 102 ALA A CA 1
ATOM 809 C C . ALA A 1 102 ? 14.805 -4.422 -10.562 1 86.88 102 ALA A C 1
ATOM 811 O O . ALA A 1 102 ? 15.125 -3.572 -11.398 1 86.88 102 ALA A O 1
ATOM 812 N N . ALA A 1 103 ? 15.281 -5.551 -10.562 1 77.88 103 ALA A N 1
ATOM 813 C CA . ALA A 1 103 ? 16.25 -6.02 -11.547 1 77.88 103 ALA A CA 1
ATOM 814 C C . ALA A 1 103 ? 15.617 -6.156 -12.93 1 77.88 103 ALA A C 1
ATOM 816 O O . ALA A 1 103 ? 16.312 -6.109 -13.945 1 77.88 103 ALA A O 1
ATOM 817 N N . SER A 1 104 ? 14.352 -6.395 -12.953 1 76 104 SER A N 1
ATOM 818 C CA . SER A 1 104 ? 13.633 -6.566 -14.211 1 76 104 SER A CA 1
ATOM 819 C C . SER A 1 104 ? 13.688 -5.297 -15.055 1 76 104 SER A C 1
ATOM 821 O O . SER A 1 104 ? 13.531 -5.352 -16.281 1 76 104 SER A O 1
ATOM 823 N N . ASN A 1 105 ? 13.938 -4.191 -14.43 1 64.06 105 ASN A N 1
ATOM 824 C CA . ASN A 1 105 ? 14 -2.916 -15.141 1 64.06 105 ASN A CA 1
ATOM 825 C C . ASN A 1 105 ? 15.438 -2.52 -15.453 1 64.06 105 ASN A C 1
ATOM 827 O O . ASN A 1 105 ? 15.672 -1.495 -16.094 1 64.06 105 ASN A O 1
ATOM 831 N N . ALA A 1 106 ? 16.5 -3.082 -14.984 1 61.81 106 ALA A N 1
ATOM 832 C CA . ALA A 1 106 ? 17.906 -2.684 -15.07 1 61.81 106 ALA A CA 1
ATOM 833 C C . ALA A 1 106 ? 18.359 -2.586 -16.516 1 61.81 106 ALA A C 1
ATOM 835 O O . ALA A 1 106 ? 19.266 -1.809 -16.844 1 61.81 106 ALA A O 1
ATOM 836 N N . GLY A 1 107 ? 17.875 -3.33 -17.281 1 58.16 107 GLY A N 1
ATOM 837 C CA . GLY A 1 107 ? 18.422 -3.223 -18.625 1 58.16 107 GLY A CA 1
ATOM 838 C C . GLY A 1 107 ? 17.828 -2.086 -19.422 1 58.16 107 GLY A C 1
ATOM 839 O O . GLY A 1 107 ? 18.391 -1.674 -20.438 1 58.16 107 GLY A O 1
ATOM 840 N N . LEU A 1 108 ? 16.609 -1.722 -19.156 1 55.78 108 LEU A N 1
ATOM 841 C CA . LEU A 1 108 ? 15.977 -0.722 -20 1 55.78 108 LEU A CA 1
ATOM 842 C C . LEU A 1 108 ? 16.141 0.676 -19.422 1 55.78 108 LEU A C 1
ATOM 844 O O . LEU A 1 108 ? 16.109 0.85 -18.203 1 55.78 108 LEU A O 1
ATOM 848 N N . PRO A 1 109 ? 16.984 1.457 -20.031 1 56.53 109 PRO A N 1
ATOM 849 C CA . PRO A 1 109 ? 17.047 2.861 -19.609 1 56.53 109 PRO A CA 1
ATOM 850 C C . PRO A 1 109 ? 15.688 3.428 -19.234 1 56.53 109 PRO A C 1
ATOM 852 O O . PRO A 1 109 ? 15.445 4.629 -19.391 1 56.53 109 PRO A O 1
ATOM 855 N N . THR A 1 110 ? 14.734 2.691 -18.953 1 60.62 110 THR A N 1
ATOM 856 C CA . THR A 1 110 ? 13.375 3.221 -18.906 1 60.62 110 THR A CA 1
ATOM 857 C C . THR A 1 110 ? 13.25 4.316 -17.859 1 60.62 110 THR A C 1
ATOM 859 O O . THR A 1 110 ? 13.625 4.113 -16.703 1 60.62 110 THR A O 1
ATOM 862 N N . PRO A 1 111 ? 13.055 5.504 -18.328 1 65.88 111 PRO A N 1
ATOM 863 C CA . PRO A 1 111 ? 12.789 6.691 -17.516 1 65.88 111 PRO A CA 1
ATOM 864 C C . PRO A 1 111 ? 11.555 6.535 -16.641 1 65.88 111 PRO A C 1
ATOM 866 O O . PRO A 1 111 ? 11.289 7.383 -15.781 1 65.88 111 PRO A O 1
ATOM 869 N N . VAL A 1 112 ? 10.898 5.336 -16.719 1 82.38 112 VAL A N 1
ATOM 870 C CA . VAL A 1 112 ? 9.625 5.32 -16.016 1 82.38 112 VAL A CA 1
ATOM 871 C C . VAL A 1 112 ? 9.781 4.574 -14.688 1 82.38 112 VAL A C 1
ATOM 873 O O . VAL A 1 112 ? 10.414 3.516 -14.641 1 82.38 112 VAL A O 1
ATOM 876 N N . ASP A 1 113 ? 9.336 5.145 -13.641 1 88 113 ASP A N 1
ATOM 877 C CA . ASP A 1 113 ? 9.297 4.516 -12.32 1 88 113 ASP A CA 1
ATOM 878 C C . ASP A 1 113 ? 8.336 3.33 -12.305 1 88 113 ASP A C 1
ATOM 880 O O . ASP A 1 113 ? 7.148 3.482 -12.594 1 88 113 ASP A O 1
ATOM 884 N N . PRO A 1 114 ? 8.875 2.164 -12.055 1 88.88 114 PRO A N 1
ATOM 885 C CA . PRO A 1 114 ? 8.008 0.984 -12.016 1 88.88 114 PRO A CA 1
ATOM 886 C C . PRO A 1 114 ? 6.762 1.2 -11.164 1 88.88 114 PRO A C 1
ATOM 888 O O . PRO A 1 114 ? 5.695 0.658 -11.469 1 88.88 114 PRO A O 1
ATOM 891 N N . MET A 1 115 ? 6.898 1.958 -10.117 1 91.69 115 MET A N 1
ATOM 892 C CA . MET A 1 115 ? 5.77 2.193 -9.219 1 91.69 115 MET A CA 1
ATOM 893 C C . MET A 1 115 ? 4.645 2.924 -9.938 1 91.69 115 MET A C 1
ATOM 895 O O . MET A 1 115 ? 3.471 2.754 -9.594 1 91.69 115 MET A O 1
ATOM 899 N N . SER A 1 116 ? 4.988 3.637 -10.977 1 92 116 SER A N 1
ATOM 900 C CA . SER A 1 116 ? 4.008 4.457 -11.68 1 92 116 SER A CA 1
ATOM 901 C C . SER A 1 116 ? 3.232 3.641 -12.711 1 92 116 SER A C 1
ATOM 903 O O . SER A 1 116 ? 2.156 4.047 -13.148 1 92 116 SER A O 1
ATOM 905 N N . ILE A 1 117 ? 3.814 2.486 -13.055 1 92.44 117 ILE A N 1
ATOM 906 C CA . ILE A 1 117 ? 3.189 1.801 -14.18 1 92.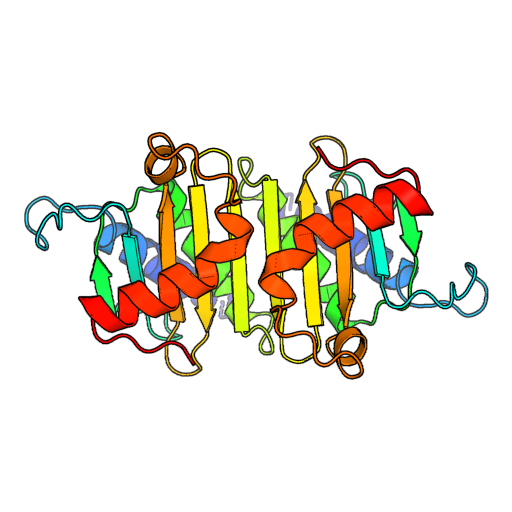44 117 ILE A CA 1
ATOM 907 C C . ILE A 1 117 ? 2.82 0.375 -13.773 1 92.44 117 ILE A C 1
ATOM 909 O O . ILE A 1 117 ? 2.215 -0.362 -14.555 1 92.44 117 ILE A O 1
ATOM 913 N N . ILE A 1 118 ? 3.105 0.008 -12.641 1 94.81 118 ILE A N 1
ATOM 914 C CA . ILE A 1 118 ? 3.023 -1.396 -12.25 1 94.81 118 ILE A CA 1
ATOM 915 C C . ILE A 1 118 ? 1.572 -1.866 -12.312 1 94.81 118 ILE A C 1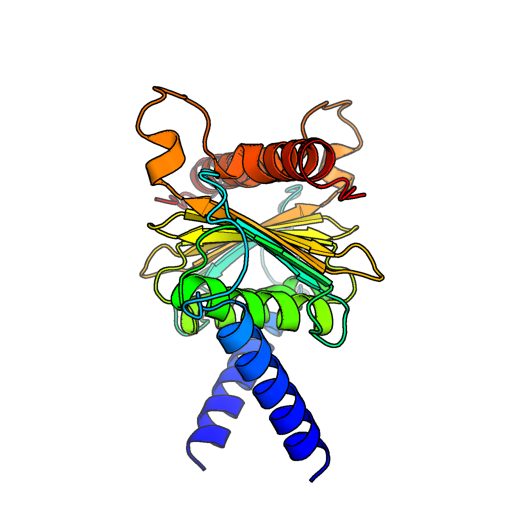
ATOM 917 O O . ILE A 1 118 ? 1.301 -3.014 -12.672 1 94.81 118 ILE A O 1
ATOM 921 N N . ALA A 1 119 ? 0.646 -1.044 -11.922 1 95.81 119 ALA A N 1
ATOM 922 C CA . ALA A 1 119 ? -0.759 -1.439 -11.953 1 95.81 119 ALA A CA 1
ATOM 923 C C . ALA A 1 119 ? -1.199 -1.797 -13.367 1 95.81 119 ALA A C 1
ATOM 925 O O . ALA A 1 119 ? -1.822 -2.838 -13.586 1 95.81 119 ALA A O 1
ATOM 926 N N . LEU A 1 120 ? -0.85 -0.938 -14.25 1 94 120 LEU A N 1
ATOM 927 C CA . LEU A 1 120 ? -1.196 -1.17 -15.648 1 94 120 LEU A CA 1
ATOM 928 C C . LEU A 1 120 ? -0.472 -2.398 -16.188 1 94 120 LEU A C 1
ATOM 930 O O . LEU A 1 120 ? -1.073 -3.223 -16.875 1 94 120 LEU A O 1
ATOM 934 N N . LYS A 1 121 ? 0.794 -2.488 -15.93 1 93.56 121 LYS A N 1
ATOM 935 C CA . LYS A 1 121 ? 1.592 -3.629 -16.375 1 93.56 121 LYS A CA 1
ATOM 936 C C . LYS A 1 121 ? 1.009 -4.941 -15.852 1 93.56 121 LYS A C 1
ATOM 938 O O . LYS A 1 121 ? 0.889 -5.91 -16.609 1 93.56 121 LYS A O 1
ATOM 943 N N . ALA A 1 122 ? 0.733 -4.9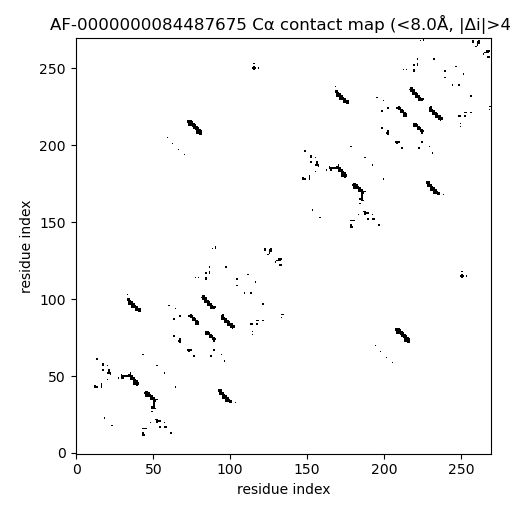77 -14.617 1 96.38 122 ALA A N 1
ATOM 944 C CA . ALA A 1 122 ? 0.143 -6.168 -14.016 1 96.38 122 ALA A CA 1
ATOM 945 C C . ALA A 1 122 ? -1.169 -6.539 -14.695 1 96.38 122 ALA A C 1
ATOM 947 O O . ALA A 1 122 ? -1.385 -7.699 -15.055 1 96.38 122 ALA A O 1
ATOM 948 N N . LYS A 1 123 ? -2.061 -5.527 -14.883 1 96.69 123 LYS A N 1
ATOM 949 C CA . LYS A 1 123 ? -3.355 -5.758 -15.516 1 96.69 123 LYS A CA 1
ATOM 950 C C . LYS A 1 123 ? -3.188 -6.371 -16.906 1 96.69 123 LYS A C 1
ATOM 952 O O . LYS A 1 123 ? -3.83 -7.371 -17.234 1 96.69 123 LYS A O 1
ATOM 957 N N . ARG A 1 124 ? -2.299 -5.859 -17.641 1 95.62 124 ARG A N 1
ATOM 958 C CA . ARG A 1 124 ? -2.082 -6.309 -19 1 95.62 124 ARG A CA 1
ATOM 959 C C . ARG A 1 124 ? -1.457 -7.699 -19.031 1 95.62 124 ARG A C 1
ATOM 961 O O . ARG A 1 124 ? -1.923 -8.578 -19.766 1 95.62 124 ARG A O 1
ATOM 968 N N . ARG A 1 125 ? -0.405 -7.949 -18.266 1 94.88 125 ARG A N 1
ATOM 969 C CA . ARG A 1 125 ? 0.315 -9.219 -18.266 1 94.88 125 ARG A CA 1
ATOM 970 C C . ARG A 1 125 ? -0.568 -10.352 -17.75 1 94.88 125 ARG A C 1
ATOM 972 O O . ARG A 1 125 ? -0.583 -11.445 -18.328 1 94.88 125 ARG A O 1
ATOM 979 N N . LEU A 1 126 ? -1.265 -10.055 -16.719 1 96.94 126 LEU A N 1
ATOM 980 C CA . LEU A 1 126 ? -2.082 -11.102 -16.125 1 96.94 126 LEU A CA 1
ATOM 981 C C . LEU A 1 126 ? -3.238 -11.484 -17.047 1 96.94 126 LEU A C 1
ATOM 983 O O . LEU A 1 126 ? -3.582 -12.656 -17.156 1 96.94 126 LEU A O 1
ATOM 987 N N . GLU A 1 127 ? -3.785 -10.461 -17.672 1 97 127 GLU A N 1
ATOM 988 C CA . GLU A 1 127 ? -4.848 -10.742 -18.625 1 97 127 GLU A CA 1
ATOM 989 C C . GLU A 1 127 ? -4.312 -11.523 -19.828 1 97 127 GLU A C 1
ATOM 991 O O . GLU A 1 127 ? -4.875 -12.555 -20.203 1 97 127 GLU A O 1
ATOM 996 N N . ARG A 1 128 ? -3.285 -11.102 -20.344 1 96.06 128 ARG A N 1
ATOM 997 C CA . ARG A 1 128 ? -2.701 -11.68 -21.547 1 96.06 128 ARG A CA 1
ATOM 998 C C . ARG A 1 128 ? -2.176 -13.086 -21.281 1 96.06 128 ARG A C 1
ATOM 1000 O O . ARG A 1 128 ? -2.482 -14.016 -22.016 1 96.06 128 ARG A O 1
ATOM 1007 N N . ASP A 1 129 ? -1.441 -13.258 -20.203 1 94.38 129 ASP A N 1
ATOM 1008 C CA . ASP A 1 129 ? -0.679 -14.477 -19.969 1 94.38 129 ASP A CA 1
ATOM 1009 C C . ASP A 1 129 ? -1.5 -15.492 -19.188 1 94.38 129 ASP A C 1
ATOM 1011 O O . ASP A 1 129 ? -1.242 -16.703 -19.25 1 94.38 129 ASP A O 1
ATOM 1015 N N . HIS A 1 130 ? -2.492 -15.062 -18.453 1 95.12 130 HIS A N 1
ATOM 1016 C CA . HIS A 1 130 ? -3.105 -15.984 -17.516 1 95.12 130 HIS A CA 1
ATOM 1017 C C . HIS A 1 130 ? -4.621 -15.836 -17.5 1 95.12 130 HIS A C 1
ATOM 1019 O O . HIS A 1 130 ? -5.305 -16.484 -16.703 1 95.12 130 HIS A O 1
ATOM 1025 N N . ALA A 1 131 ? -5.148 -14.945 -18.25 1 96.38 131 ALA A N 1
ATOM 1026 C CA . ALA A 1 131 ? -6.586 -14.703 -18.359 1 96.38 131 ALA A CA 1
ATOM 1027 C C . ALA A 1 131 ? -7.16 -14.227 -17.031 1 96.38 131 ALA A C 1
ATOM 1029 O O . ALA A 1 131 ? -8.297 -14.562 -16.672 1 96.38 131 ALA A O 1
ATOM 1030 N N . ILE A 1 132 ? -6.344 -13.617 -16.266 1 96.44 132 ILE A N 1
ATOM 1031 C CA . ILE A 1 132 ? -6.789 -12.977 -15.039 1 96.44 132 ILE A CA 1
ATOM 1032 C C . ILE A 1 132 ? -7.137 -11.516 -15.312 1 96.44 132 ILE A C 1
ATOM 1034 O O . ILE A 1 132 ? -6.258 -10.711 -15.625 1 96.44 132 ILE A O 1
ATOM 1038 N N . ILE A 1 133 ? -8.398 -11.156 -15.211 1 95.62 133 ILE A N 1
ATOM 1039 C CA . ILE A 1 133 ? -8.859 -9.805 -15.523 1 95.62 133 ILE A CA 1
ATOM 1040 C C . ILE A 1 133 ? -9.047 -9.016 -14.234 1 95.62 133 ILE A C 1
ATOM 1042 O O . ILE A 1 133 ? -9.82 -9.414 -13.359 1 95.62 133 ILE A O 1
ATOM 1046 N N . LEU A 1 134 ? -8.32 -7.949 -14.094 1 95.38 134 LEU A N 1
ATOM 1047 C CA . LEU A 1 134 ? -8.43 -7.059 -12.945 1 95.38 134 LEU A CA 1
ATOM 1048 C C . LEU A 1 134 ? -9.367 -5.898 -13.234 1 95.38 134 LEU A C 1
ATOM 1050 O O . LEU A 1 134 ? -9.234 -5.227 -14.266 1 95.38 134 LEU A O 1
ATOM 1054 N N . HIS A 1 135 ? -10.375 -5.738 -12.531 1 83.31 135 HIS A N 1
ATOM 1055 C CA . HIS A 1 135 ? -11.391 -4.711 -12.758 1 83.31 135 HIS A CA 1
ATOM 1056 C C . HIS A 1 135 ? -11.141 -3.488 -11.883 1 83.31 135 HIS A C 1
ATOM 1058 O O . HIS A 1 135 ? -10.594 -3.607 -10.781 1 83.31 135 HIS A O 1
ATOM 1064 N N . HIS B 1 1 ? 1.945 -9.836 29.422 1 41.94 1 HIS B N 1
ATOM 1065 C CA . HIS B 1 1 ? 1.955 -8.469 29.906 1 41.94 1 HIS B CA 1
ATOM 1066 C C . HIS B 1 1 ? 2.695 -7.539 28.953 1 41.94 1 HIS B C 1
ATOM 1068 O O . HIS B 1 1 ? 2.217 -6.441 28.656 1 41.94 1 HIS B O 1
ATOM 1074 N N . GLN B 1 2 ? 3.857 -7.871 28.406 1 46.38 2 GLN B N 1
ATOM 1075 C CA . GLN B 1 2 ? 4.652 -7.027 27.531 1 46.38 2 GLN B CA 1
ATOM 1076 C C . GLN B 1 2 ? 3.961 -6.832 26.188 1 46.38 2 GLN B C 1
ATOM 1078 O O . GLN B 1 2 ? 3.959 -5.727 25.641 1 46.38 2 GLN B O 1
ATOM 1083 N N . THR B 1 3 ? 3.348 -7.91 25.828 1 47.38 3 THR B N 1
ATOM 1084 C CA . THR B 1 3 ? 2.703 -7.879 24.516 1 47.38 3 THR B CA 1
ATOM 1085 C C . THR B 1 3 ? 1.498 -6.945 24.531 1 47.38 3 THR B C 1
ATOM 1087 O O . THR B 1 3 ? 1.26 -6.219 23.562 1 47.38 3 THR B O 1
ATOM 1090 N N . CYS B 1 4 ? 0.857 -7.012 25.781 1 47.41 4 CYS B N 1
ATOM 1091 C CA . CYS B 1 4 ? -0.333 -6.184 25.953 1 47.41 4 CYS B CA 1
ATOM 1092 C C . CYS B 1 4 ? 0.038 -4.711 26.047 1 47.41 4 CYS B C 1
ATOM 1094 O O . CYS B 1 4 ? -0.635 -3.854 25.484 1 47.41 4 CYS B O 1
ATOM 1096 N N . THR B 1 5 ? 1.085 -4.512 26.766 1 51.62 5 THR B N 1
ATOM 1097 C CA . THR B 1 5 ? 1.506 -3.131 26.969 1 51.62 5 THR B CA 1
ATOM 1098 C C . THR B 1 5 ? 1.94 -2.494 25.656 1 51.62 5 THR B C 1
ATOM 1100 O O . THR B 1 5 ? 1.623 -1.335 25.375 1 51.62 5 THR B O 1
ATOM 1103 N N . GLY B 1 6 ? 2.602 -3.318 24.938 1 51.75 6 GLY B N 1
ATOM 1104 C CA . GLY B 1 6 ? 3.006 -2.836 23.625 1 51.75 6 GLY B CA 1
ATOM 1105 C C . GLY B 1 6 ? 1.831 -2.537 22.703 1 51.75 6 GLY B C 1
ATOM 1106 O O . GLY B 1 6 ? 1.843 -1.545 21.969 1 51.75 6 GLY B O 1
ATOM 1107 N N . PHE B 1 7 ? 0.907 -3.342 22.969 1 47.5 7 PHE B N 1
ATOM 1108 C CA . PHE B 1 7 ? -0.314 -3.139 22.188 1 47.5 7 PHE B CA 1
ATOM 1109 C C . PHE B 1 7 ? -1.043 -1.882 22.656 1 47.5 7 PHE B C 1
ATOM 1111 O O . PHE B 1 7 ? -1.493 -1.083 21.828 1 47.5 7 PHE B O 1
ATOM 1118 N N . LEU B 1 8 ? -1.19 -1.714 23.891 1 54.38 8 LEU B N 1
ATOM 1119 C CA . LEU B 1 8 ? -1.903 -0.57 24.438 1 54.38 8 LEU B CA 1
ATOM 1120 C C . LEU B 1 8 ? -1.207 0.736 24.078 1 54.38 8 LEU B C 1
ATOM 1122 O O . LEU B 1 8 ? -1.867 1.731 23.766 1 54.38 8 LEU B O 1
ATOM 1126 N N . THR B 1 9 ? 0.03 0.705 24.141 1 55 9 THR B N 1
ATOM 1127 C CA . THR B 1 9 ? 0.804 1.884 23.781 1 55 9 THR B CA 1
ATOM 1128 C C . THR B 1 9 ? 0.604 2.221 22.297 1 55 9 THR B C 1
ATOM 1130 O O . THR B 1 9 ? 0.42 3.387 21.938 1 55 9 THR B O 1
ATOM 1133 N N . LYS B 1 10 ? 0.601 1.123 21.656 1 52.94 10 LYS B N 1
ATOM 1134 C CA . LYS B 1 10 ? 0.34 1.326 20.234 1 52.94 10 LYS B CA 1
ATOM 1135 C C . LYS B 1 10 ? -1.068 1.869 20.016 1 52.94 10 LYS B C 1
ATOM 1137 O O . LYS B 1 10 ? -1.264 2.783 19.203 1 52.94 10 LYS B O 1
ATOM 1142 N N . LEU B 1 11 ? -1.985 1.41 20.688 1 56.12 11 LEU B N 1
ATOM 1143 C CA . LEU B 1 11 ? -3.373 1.854 20.594 1 56.12 11 LEU B CA 1
ATOM 1144 C C . LEU B 1 11 ? -3.508 3.305 21.047 1 56.12 11 LEU B C 1
ATOM 1146 O O . LEU B 1 11 ? -4.203 4.094 20.406 1 56.12 11 LEU B O 1
ATOM 1150 N N . GLU B 1 12 ? -2.947 3.604 22.141 1 60.22 12 GLU B N 1
ATOM 1151 C CA . GLU B 1 12 ? -2.977 4.973 22.641 1 60.22 12 GLU B CA 1
ATOM 1152 C C . GLU B 1 12 ? -2.387 5.949 21.625 1 60.22 12 GLU B C 1
ATOM 1154 O O . GLU B 1 12 ? -2.939 7.027 21.406 1 60.22 12 GLU B O 1
ATOM 1159 N N . LYS B 1 13 ? -1.323 5.555 21.156 1 55.91 13 LYS B N 1
ATOM 1160 C CA . LYS B 1 13 ? -0.694 6.426 20.156 1 55.91 13 LYS B CA 1
ATOM 1161 C C . LYS B 1 13 ? -1.581 6.586 18.938 1 55.91 13 LYS B C 1
ATOM 1163 O O . LYS B 1 13 ? -1.729 7.691 18.406 1 55.91 13 LYS B O 1
ATOM 1168 N N . LEU B 1 14 ? -2.209 5.539 18.562 1 54.88 14 LEU B N 1
ATOM 1169 C CA . LEU B 1 14 ? -3.152 5.57 17.453 1 54.88 14 LEU B CA 1
ATOM 1170 C C . LEU B 1 14 ? -4.312 6.512 17.75 1 54.88 14 LEU B C 1
ATOM 1172 O O . LEU B 1 14 ? -4.699 7.316 16.891 1 54.88 14 LEU B O 1
ATOM 1176 N N . ILE B 1 15 ? -4.824 6.41 18.906 1 56.59 15 ILE B N 1
ATOM 1177 C CA . ILE B 1 15 ? -5.934 7.266 19.312 1 56.59 15 ILE B CA 1
ATOM 1178 C C . ILE B 1 15 ? -5.492 8.727 19.312 1 56.59 15 ILE B C 1
ATOM 1180 O O . ILE B 1 15 ? -6.207 9.594 18.812 1 56.59 15 ILE B O 1
ATOM 1184 N N . HIS B 1 16 ? -4.324 8.953 19.875 1 57.94 16 HIS B N 1
ATOM 1185 C CA . HIS B 1 16 ? -3.805 10.312 19.938 1 57.94 16 HIS B CA 1
ATOM 1186 C C . HIS B 1 16 ? -3.605 10.883 18.531 1 57.94 16 HIS B C 1
ATOM 1188 O O . HIS B 1 16 ? -3.959 12.039 18.266 1 57.94 16 HIS B O 1
ATOM 1194 N N . CYS B 1 17 ? -3.062 10.078 17.734 1 52.66 17 CYS B N 1
ATOM 1195 C CA . CYS B 1 17 ? -2.854 10.5 16.359 1 52.66 17 CYS B CA 1
ATOM 1196 C C . CYS B 1 17 ? -4.18 10.805 15.672 1 52.66 17 CYS B C 1
ATOM 1198 O O . CYS B 1 17 ? -4.309 11.82 14.984 1 52.66 17 CYS B O 1
ATOM 1200 N N . CYS B 1 18 ? -5.055 9.938 15.875 1 51.78 18 CYS B N 1
ATOM 1201 C CA . CYS B 1 18 ? -6.371 10.156 15.289 1 51.78 18 CYS B CA 1
ATOM 1202 C C . CYS B 1 18 ? -7.008 11.43 15.828 1 51.78 18 CYS B C 1
ATOM 1204 O O . CYS B 1 18 ? -7.582 12.211 15.07 1 51.78 18 CYS B O 1
ATOM 1206 N N . LEU B 1 19 ? -6.941 11.609 17.094 1 54.03 19 LEU B N 1
ATOM 1207 C CA . LEU B 1 19 ? -7.531 12.781 17.719 1 54.03 19 LEU B CA 1
ATOM 1208 C C . LEU B 1 19 ? -6.855 14.062 17.234 1 54.03 19 LEU B C 1
ATOM 1210 O O . LEU B 1 19 ? -7.52 15.078 17.031 1 54.03 19 LEU B O 1
ATOM 1214 N N . GLU B 1 20 ? -5.598 13.945 17.188 1 55.47 20 GLU B N 1
ATOM 1215 C CA . GLU B 1 20 ? -4.848 15.117 16.75 1 55.47 20 GLU B CA 1
ATOM 1216 C C . GLU B 1 20 ? -5.168 15.453 15.289 1 55.47 20 GLU B C 1
ATOM 1218 O O . GLU B 1 20 ? -5.152 16.625 14.906 1 55.47 20 GLU B O 1
ATOM 1223 N N . LEU B 1 21 ? -5.316 14.406 14.594 1 52.94 21 LEU B N 1
ATOM 1224 C CA . LEU B 1 21 ? -5.57 14.586 13.164 1 52.94 21 LEU B CA 1
ATOM 1225 C C . LEU B 1 21 ? -7.023 14.961 12.914 1 52.94 21 LEU B C 1
ATOM 1227 O O . LEU B 1 21 ? -7.348 15.57 11.891 1 52.94 21 LEU B O 1
ATOM 1231 N N . CYS B 1 22 ? -7.91 14.5 13.766 1 50.25 22 CYS B N 1
ATOM 1232 C CA . CYS B 1 22 ? -9.312 14.883 13.633 1 50.25 22 CYS B CA 1
ATOM 1233 C C . CYS B 1 22 ? -9.484 16.375 13.875 1 50.25 22 CYS B C 1
ATOM 1235 O O . CYS B 1 22 ? -8.867 16.953 14.773 1 50.25 22 CYS B O 1
ATOM 1237 N N . PRO B 1 23 ? -10.008 17.172 12.945 1 44.97 23 PRO B N 1
ATOM 1238 C CA . PRO B 1 23 ? -10.156 18.625 13.125 1 44.97 23 PRO B CA 1
ATOM 1239 C C . PRO B 1 23 ? -10.656 18.984 14.523 1 44.97 23 PRO B C 1
ATOM 1241 O O . PRO B 1 23 ? -11.727 18.531 14.945 1 44.97 23 PRO B O 1
ATOM 1244 N N . SER B 1 24 ? -9.945 18.984 15.539 1 42.44 24 SER B N 1
ATOM 1245 C CA . SER B 1 24 ? -10.453 19.797 16.641 1 42.44 24 SER B CA 1
ATOM 1246 C C . SER B 1 24 ? -10.828 21.203 16.172 1 42.44 24 SER B C 1
ATOM 1248 O O . SER B 1 24 ? -10.297 21.672 15.164 1 42.44 24 SER B O 1
ATOM 1250 N N . GLY B 1 25 ? -11.906 21.984 16.672 1 39.12 25 GLY B N 1
ATOM 1251 C CA . GLY B 1 25 ? -12.305 23.359 16.406 1 39.12 25 GLY B CA 1
ATOM 1252 C C . GLY B 1 25 ? -11.133 24.266 16.094 1 39.12 25 GLY B C 1
ATOM 1253 O O . GLY B 1 25 ? -11.312 25.359 15.547 1 39.12 25 GLY B O 1
ATOM 1254 N N . ASN B 1 26 ? -10.188 24.453 17.031 1 36.41 26 ASN B N 1
ATOM 1255 C CA . ASN B 1 26 ? -9.211 25.531 16.953 1 36.41 26 ASN B CA 1
ATOM 1256 C C . ASN B 1 26 ? -8.125 25.25 15.922 1 36.41 26 ASN B C 1
ATOM 1258 O O . ASN B 1 26 ? -7.051 25.844 15.961 1 36.41 26 ASN B O 1
ATOM 1262 N N . VAL B 1 27 ? -7.738 24.078 15.852 1 44.03 27 VAL B N 1
ATOM 1263 C CA . VAL B 1 27 ? -6.383 23.922 15.328 1 44.03 27 VAL B CA 1
ATOM 1264 C C . VAL B 1 27 ? -6.289 24.578 13.945 1 44.03 27 VAL B C 1
ATOM 1266 O O . VAL B 1 27 ? -7.309 24.781 13.289 1 44.03 27 VAL B O 1
ATOM 1269 N N . GLN B 1 28 ? -5.066 24.156 13.078 1 43.03 28 GLN B N 1
ATOM 1270 C CA . GLN B 1 28 ? -4.371 24.906 12.047 1 43.03 28 GLN B CA 1
ATOM 1271 C C . GLN B 1 28 ? -5.305 25.25 10.891 1 43.03 28 GLN B C 1
ATOM 1273 O O . GLN B 1 28 ? -6.344 24.609 10.719 1 43.03 28 GLN B O 1
ATOM 1278 N N . THR B 1 29 ? -4.824 26.234 10.016 1 39.28 29 THR B N 1
ATOM 1279 C CA . THR B 1 29 ? -5.238 26.922 8.797 1 39.28 29 THR B CA 1
ATOM 1280 C C . THR B 1 29 ? -5.879 25.953 7.816 1 39.28 29 THR B C 1
ATOM 1282 O O . THR B 1 29 ? -5.324 24.891 7.539 1 39.28 29 THR B O 1
ATOM 1285 N N . GLU B 1 30 ? -7.176 25.656 7.855 1 44.12 30 GLU B N 1
ATOM 1286 C CA . GLU B 1 30 ? -8.023 25.172 6.77 1 44.12 30 GLU B CA 1
ATOM 1287 C C . GLU B 1 30 ? -7.32 25.312 5.422 1 44.12 30 GLU B C 1
ATOM 1289 O O . GLU B 1 30 ? -7.41 26.344 4.773 1 44.12 30 GLU B O 1
ATOM 1294 N N . SER B 1 31 ? -6.035 25.078 5.379 1 45.38 31 SER B N 1
ATOM 1295 C CA . SER B 1 31 ? -5.488 25.281 4.039 1 45.38 31 SER B CA 1
ATOM 1296 C C . SER B 1 31 ? -6.414 24.703 2.973 1 45.38 31 SER B C 1
ATOM 1298 O O . SER B 1 31 ? -7.012 23.656 3.168 1 45.38 31 SER B O 1
ATOM 1300 N N . SER B 1 32 ? -7.199 25.469 2.324 1 56.75 32 SER B N 1
ATOM 1301 C CA . SER B 1 32 ? -7.926 25.281 1.072 1 56.75 32 SER B CA 1
ATOM 1302 C C . SER B 1 32 ? -7.281 24.203 0.209 1 56.75 32 SER B C 1
ATOM 1304 O O . SER B 1 32 ? -7.66 24.016 -0.948 1 56.75 32 SER B O 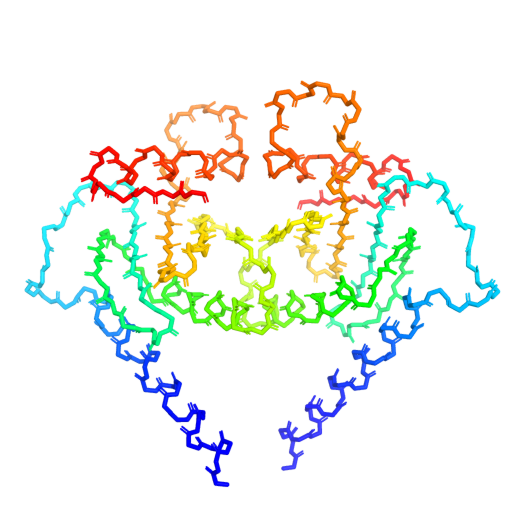1
ATOM 1306 N N . ASP B 1 33 ? -6.305 23.406 0.786 1 61.84 33 ASP B N 1
ATOM 1307 C CA . ASP B 1 33 ? -5.562 22.562 -0.146 1 61.84 33 ASP B CA 1
ATOM 1308 C C . ASP B 1 33 ? -6.359 21.312 -0.513 1 61.84 33 ASP B C 1
ATOM 1310 O O . ASP B 1 33 ? -7.012 20.719 0.343 1 61.84 33 ASP B O 1
ATOM 1314 N N . PRO B 1 34 ? -6.359 20.969 -1.689 1 82 34 PRO B N 1
ATOM 1315 C CA . PRO B 1 34 ? -7.113 19.844 -2.223 1 82 34 PRO B CA 1
ATOM 1316 C C . PRO B 1 34 ? -6.543 18.484 -1.784 1 82 34 PRO B C 1
ATOM 1318 O O . PRO B 1 34 ? -7 17.438 -2.248 1 82 34 PRO B O 1
ATOM 1321 N N . TYR B 1 35 ? -5.516 18.609 -0.729 1 93.25 35 TYR B N 1
ATOM 1322 C CA . TYR B 1 35 ? -4.902 17.375 -0.27 1 93.25 35 TYR B CA 1
ATOM 1323 C C . TYR B 1 35 ? -4.617 17.422 1.227 1 93.25 35 TYR B C 1
ATOM 1325 O O . TYR B 1 35 ? -4.719 18.484 1.847 1 93.25 35 TYR B O 1
ATOM 1333 N N . SER B 1 36 ? -4.379 16.281 1.884 1 94.56 36 SER B N 1
ATOM 1334 C CA . SER B 1 36 ? -3.973 16.156 3.279 1 94.56 36 SER B CA 1
ATOM 1335 C C . SER B 1 36 ? -2.562 15.586 3.395 1 94.56 36 SER B C 1
ATOM 1337 O O . SER B 1 36 ? -2.119 14.828 2.527 1 94.56 36 SER B O 1
ATOM 1339 N N . TYR B 1 37 ? -1.866 16 4.422 1 96.81 37 TYR B N 1
ATOM 1340 C CA . TYR B 1 37 ? -0.541 15.445 4.652 1 96.81 37 TYR B CA 1
ATOM 1341 C C . TYR B 1 37 ? -0.26 15.297 6.141 1 96.81 37 TYR B C 1
ATOM 1343 O O . TYR B 1 37 ? -0.88 15.977 6.965 1 96.81 37 TYR B O 1
ATOM 1351 N N . LEU B 1 38 ? 0.622 14.383 6.48 1 96.25 38 LEU B N 1
ATOM 1352 C CA . LEU B 1 38 ? 1.017 14.102 7.859 1 96.25 38 LEU B CA 1
ATOM 1353 C C . LEU B 1 38 ? 2.461 13.617 7.922 1 96.25 38 LEU B C 1
ATOM 1355 O O . LEU B 1 38 ? 2.854 12.727 7.164 1 96.25 38 LEU B O 1
ATOM 1359 N N . CYS B 1 39 ? 3.258 14.203 8.656 1 95.94 39 CYS B N 1
ATOM 1360 C CA . CYS B 1 39 ? 4.629 13.797 8.953 1 95.94 39 CYS B CA 1
ATOM 1361 C C . CYS B 1 39 ? 4.754 13.312 10.391 1 95.94 39 CYS B C 1
ATOM 1363 O O . CYS B 1 39 ? 4.375 14.023 11.32 1 95.94 39 CYS B O 1
ATOM 1365 N N . MET B 1 40 ? 5.254 12.094 10.516 1 94.06 40 MET B N 1
ATOM 1366 C CA . MET B 1 40 ? 5.375 11.492 11.844 1 94.06 40 MET B CA 1
ATOM 1367 C C . MET B 1 40 ? 6.758 10.867 12.031 1 94.06 40 MET B C 1
ATOM 1369 O O . MET B 1 40 ? 7.43 10.523 11.062 1 94.06 40 MET B O 1
ATOM 1373 N N . ASN B 1 41 ? 7.117 10.734 13.289 1 91.5 41 ASN B N 1
ATOM 1374 C CA . ASN B 1 41 ? 8.305 9.93 13.57 1 91.5 41 ASN B CA 1
ATOM 1375 C C . ASN B 1 41 ? 7.949 8.461 13.773 1 91.5 41 ASN B C 1
ATOM 1377 O O . ASN B 1 41 ? 6.77 8.094 13.781 1 91.5 41 ASN B O 1
ATOM 1381 N N . PRO B 1 42 ? 8.938 7.523 13.898 1 87.12 42 PRO B N 1
ATOM 1382 C CA . PRO B 1 42 ? 8.68 6.086 14.008 1 87.12 42 PRO B CA 1
ATOM 1383 C C . PRO B 1 42 ? 7.891 5.73 15.266 1 87.12 42 PRO B C 1
ATOM 1385 O O . PRO B 1 42 ? 7.312 4.641 15.352 1 87.12 42 PRO B O 1
ATOM 1388 N N . LEU B 1 43 ? 7.816 6.617 16.266 1 84.31 43 LEU B N 1
ATOM 1389 C CA . LEU B 1 43 ? 7.074 6.375 17.484 1 84.31 43 LEU B CA 1
ATOM 1390 C C . LEU B 1 43 ? 5.633 6.855 17.359 1 84.31 43 LEU B C 1
ATOM 1392 O O . LEU B 1 43 ? 4.895 6.887 18.344 1 84.31 43 LEU B O 1
ATOM 1396 N N . TRP B 1 44 ? 5.281 7.262 16.156 1 84.88 44 TRP B N 1
ATOM 1397 C CA . TRP B 1 44 ? 3.918 7.66 15.82 1 84.88 44 TRP B CA 1
ATOM 1398 C C . TRP B 1 44 ? 3.576 9.016 16.438 1 84.88 44 TRP B C 1
ATOM 1400 O O . TRP B 1 44 ? 2.416 9.281 16.75 1 84.88 44 TRP B O 1
ATOM 1410 N N . ASP B 1 45 ? 4.617 9.875 16.688 1 84.88 45 ASP B N 1
ATOM 1411 C CA . ASP B 1 45 ? 4.402 11.258 17.094 1 84.88 45 ASP B CA 1
ATOM 1412 C C . ASP B 1 45 ? 4.281 12.172 15.867 1 84.88 45 ASP B C 1
ATOM 1414 O O . ASP B 1 45 ? 5.09 12.086 14.938 1 84.88 45 ASP B O 1
ATOM 1418 N N . THR B 1 46 ? 3.365 13.023 15.906 1 88.75 46 THR B N 1
ATOM 1419 C CA . THR B 1 46 ? 3.139 13.945 14.797 1 88.75 46 THR B CA 1
ATOM 1420 C C . THR B 1 46 ? 4.188 15.047 14.781 1 88.75 46 THR B C 1
ATOM 1422 O O . THR B 1 46 ? 4.438 15.688 15.812 1 88.75 46 THR B O 1
ATOM 1425 N N . ILE B 1 47 ? 4.785 15.242 13.68 1 92.06 47 ILE B N 1
ATOM 1426 C CA . ILE B 1 47 ? 5.746 16.328 13.477 1 92.06 47 ILE B CA 1
ATOM 1427 C C . ILE B 1 47 ? 5.066 17.5 12.773 1 92.06 47 ILE B C 1
ATOM 1429 O O . ILE B 1 47 ? 5.18 18.641 13.219 1 92.06 47 ILE B O 1
ATOM 1433 N N . LYS B 1 48 ? 4.41 17.297 11.672 1 92.75 48 LYS B N 1
ATOM 1434 C CA . LYS B 1 48 ? 3.676 18.266 10.867 1 92.75 48 LYS B CA 1
ATOM 1435 C C . LYS B 1 48 ? 2.439 17.625 10.234 1 92.75 48 LYS B C 1
ATOM 1437 O O . LYS B 1 48 ? 2.451 16.453 9.891 1 92.75 48 LYS B O 1
ATOM 1442 N N . LYS B 1 49 ? 1.406 18.359 10.125 1 91.56 49 LYS B N 1
ATOM 1443 C CA . LYS B 1 49 ? 0.198 17.828 9.5 1 91.56 49 LYS B CA 1
ATOM 1444 C C . LYS B 1 49 ? -0.617 18.938 8.852 1 91.56 49 LYS B C 1
ATOM 1446 O O . LYS B 1 49 ? -0.451 20.125 9.188 1 91.56 49 LYS B O 1
ATOM 1451 N N . GLY B 1 50 ? -1.452 18.578 7.949 1 92.56 50 GLY B N 1
ATOM 1452 C CA . GLY B 1 50 ? -2.357 19.516 7.301 1 92.56 50 GLY B CA 1
ATOM 1453 C C . GLY B 1 50 ? -3.391 18.828 6.422 1 92.56 50 GLY B C 1
ATOM 1454 O O . GLY B 1 50 ? -3.223 17.672 6.047 1 92.56 50 GLY B O 1
ATOM 1455 N N . GLY B 1 51 ? -4.516 19.641 6.086 1 90.69 51 GLY B N 1
ATOM 1456 C CA . GLY B 1 51 ? -5.551 19.156 5.191 1 90.69 51 GLY B CA 1
ATOM 1457 C C . GLY B 1 51 ? -6.695 18.469 5.922 1 90.69 51 GLY B C 1
ATOM 1458 O O . GLY B 1 51 ? -6.637 18.281 7.137 1 90.69 51 GLY B O 1
ATOM 1459 N N . PRO B 1 52 ? -7.668 18.172 5.23 1 89.81 52 PRO B N 1
ATOM 1460 C CA . PRO B 1 52 ? -8.914 17.688 5.828 1 89.81 52 PRO B CA 1
ATOM 1461 C C . PRO B 1 52 ? -8.969 16.172 5.926 1 89.81 52 PRO B C 1
ATOM 1463 O O . PRO B 1 52 ? -9.836 15.539 5.316 1 89.81 52 PRO B O 1
ATOM 1466 N N . TRP B 1 53 ? -8.195 15.508 6.824 1 87.94 53 TRP B N 1
ATOM 1467 C CA . TRP B 1 53 ? -8.234 14.07 7.07 1 87.94 53 TRP B CA 1
ATOM 1468 C C . TRP B 1 53 ? -9.57 13.656 7.676 1 87.94 53 TRP B C 1
ATOM 1470 O O . TRP B 1 53 ? -10.086 14.328 8.57 1 87.94 53 TRP B O 1
ATOM 1480 N N . ASN B 1 54 ? -10.141 12.648 7.117 1 85.12 54 ASN B N 1
ATOM 1481 C CA . ASN B 1 54 ? -11.297 12.094 7.812 1 85.12 54 ASN B CA 1
ATOM 1482 C C . ASN B 1 54 ? -10.914 10.883 8.656 1 85.12 54 ASN B C 1
ATOM 1484 O O . ASN B 1 54 ? -9.766 10.43 8.617 1 85.12 54 ASN B O 1
ATOM 1488 N N . ALA B 1 55 ? -11.812 10.375 9.43 1 83.94 55 ALA B N 1
ATOM 1489 C CA . ALA B 1 55 ? -11.531 9.312 10.391 1 83.94 55 ALA B CA 1
ATOM 1490 C C . ALA B 1 55 ? -11.078 8.039 9.688 1 83.94 55 ALA B C 1
ATOM 1492 O O . ALA B 1 55 ? -10.203 7.328 10.18 1 83.94 55 ALA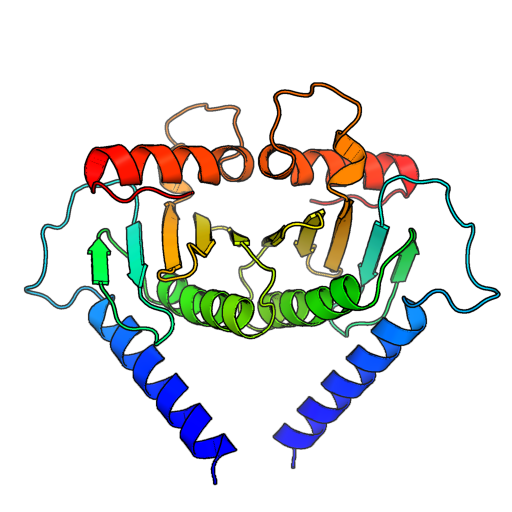 B O 1
ATOM 1493 N N . PHE B 1 56 ? -11.719 7.734 8.57 1 82.88 56 PHE B N 1
ATOM 1494 C CA . PHE B 1 56 ? -11.375 6.527 7.824 1 82.88 56 PHE B CA 1
ATOM 1495 C C . PHE B 1 56 ? -9.953 6.605 7.297 1 82.88 56 PHE B C 1
ATOM 1497 O O . PHE B 1 56 ? -9.195 5.633 7.387 1 82.88 56 PHE B O 1
ATOM 1504 N N . GLU B 1 57 ? -9.625 7.754 6.777 1 88.94 57 GLU B N 1
ATOM 1505 C CA . GLU B 1 57 ? -8.273 7.98 6.266 1 88.94 57 GLU B CA 1
ATOM 1506 C C . GLU B 1 57 ? -7.234 7.871 7.379 1 88.94 57 GLU B C 1
ATOM 1508 O O . GLU B 1 57 ? -6.199 7.227 7.211 1 88.94 57 GLU B O 1
ATOM 1513 N N . LEU B 1 58 ? -7.59 8.477 8.461 1 87.56 58 LEU B N 1
ATOM 1514 C CA . LEU B 1 58 ? -6.672 8.422 9.594 1 87.56 58 LEU B CA 1
ATOM 1515 C C . LEU B 1 58 ? -6.52 6.992 10.102 1 87.56 58 LEU B C 1
ATOM 1517 O O . LEU B 1 58 ? -5.426 6.582 10.5 1 87.56 58 LEU B O 1
ATOM 1521 N N . GLY B 1 59 ? -7.562 6.27 10.078 1 88.38 59 GLY B N 1
ATOM 1522 C CA . GLY B 1 59 ? -7.496 4.863 10.445 1 88.38 59 GLY B CA 1
ATOM 1523 C C . GLY B 1 59 ? -6.559 4.062 9.555 1 88.38 59 GLY B C 1
ATOM 1524 O O . GLY B 1 59 ? -5.828 3.197 10.047 1 88.38 59 GLY B O 1
ATOM 1525 N N . ALA B 1 60 ? -6.613 4.352 8.289 1 92.94 60 ALA B N 1
ATOM 1526 C CA . ALA B 1 60 ? -5.758 3.648 7.34 1 92.94 60 ALA B CA 1
ATOM 1527 C C . ALA B 1 60 ? -4.281 3.9 7.641 1 92.94 60 ALA B C 1
ATOM 1529 O O . ALA B 1 60 ? -3.436 3.035 7.395 1 92.94 60 ALA B O 1
ATOM 1530 N N . LEU B 1 61 ? -3.93 5.062 8.242 1 93.56 61 LEU B N 1
ATOM 1531 C CA . LEU B 1 61 ? -2.545 5.406 8.539 1 93.56 61 LEU B CA 1
ATOM 1532 C C . LEU B 1 61 ? -1.964 4.453 9.578 1 93.56 61 LEU B C 1
ATOM 1534 O O . LEU B 1 61 ? -0.767 4.156 9.562 1 93.56 61 LEU B O 1
ATOM 1538 N N . THR B 1 62 ? -2.807 3.967 10.508 1 89.62 62 THR B N 1
ATOM 1539 C CA . THR B 1 62 ? -2.346 3.014 11.508 1 89.62 62 THR B CA 1
ATOM 1540 C C . THR B 1 62 ? -1.887 1.715 10.852 1 89.62 62 THR B C 1
ATOM 1542 O O . THR B 1 62 ? -0.899 1.113 11.281 1 89.62 62 THR B O 1
ATOM 1545 N N . HIS B 1 63 ? -2.607 1.318 9.805 1 91.75 63 HIS B N 1
ATOM 1546 C CA . HIS B 1 63 ? -2.234 0.117 9.07 1 91.75 63 HIS B CA 1
ATOM 1547 C C . HIS B 1 63 ? -0.93 0.323 8.305 1 91.75 63 HIS B C 1
ATOM 1549 O O . HIS B 1 63 ? -0.078 -0.568 8.273 1 91.75 63 HIS B O 1
ATOM 1555 N N . LEU B 1 64 ? -0.738 1.501 7.715 1 96.25 64 LEU B N 1
ATOM 1556 C CA . LEU B 1 64 ? 0.478 1.827 6.98 1 96.25 64 LEU B CA 1
ATOM 1557 C C . LEU B 1 64 ? 1.683 1.879 7.914 1 96.25 64 LEU B C 1
ATOM 1559 O O . LEU B 1 64 ? 2.744 1.339 7.594 1 96.25 64 LEU B O 1
ATOM 1563 N N . HIS B 1 65 ? 1.461 2.467 9.062 1 93.75 65 HIS B N 1
ATOM 1564 C CA . HIS B 1 65 ? 2.52 2.535 10.062 1 93.75 65 HIS B CA 1
ATOM 1565 C C . HIS B 1 65 ? 2.93 1.143 10.523 1 93.75 65 HIS B C 1
ATOM 1567 O O . HIS B 1 65 ? 4.121 0.841 10.617 1 93.75 65 HIS B O 1
ATOM 1573 N N . ARG B 1 66 ? 1.963 0.36 10.781 1 91 66 ARG B N 1
ATOM 1574 C CA . ARG B 1 66 ? 2.215 -1.021 11.188 1 91 66 ARG B CA 1
ATOM 1575 C C . ARG B 1 66 ? 3.004 -1.766 10.117 1 91 66 ARG B C 1
ATOM 1577 O O . ARG B 1 66 ? 3.916 -2.535 10.43 1 91 66 ARG B O 1
ATOM 1584 N N . ASP B 1 67 ? 2.668 -1.6 8.867 1 93.75 67 ASP B N 1
ATOM 1585 C CA . ASP B 1 67 ? 3.387 -2.254 7.781 1 93.75 67 ASP B CA 1
ATOM 1586 C C . ASP B 1 67 ? 4.844 -1.796 7.73 1 93.75 67 ASP B C 1
ATOM 1588 O O . ASP B 1 67 ? 5.746 -2.607 7.523 1 93.75 67 ASP B O 1
ATOM 1592 N N . PHE B 1 68 ? 5.102 -0.516 7.902 1 95 68 PHE B N 1
ATOM 1593 C CA . PHE B 1 68 ? 6.469 -0.011 7.93 1 95 68 PHE B CA 1
ATOM 1594 C C . PHE B 1 68 ? 7.25 -0.632 9.078 1 95 68 PHE B C 1
ATOM 1596 O O . PHE B 1 68 ? 8.445 -0.886 8.961 1 95 68 PHE B O 1
ATOM 1603 N N . ILE B 1 69 ? 6.574 -0.917 10.18 1 90.94 69 ILE B N 1
ATOM 1604 C CA . ILE B 1 69 ? 7.223 -1.509 11.344 1 90.94 69 ILE B CA 1
ATOM 1605 C C . ILE B 1 69 ? 7.523 -2.98 11.07 1 90.94 69 ILE B C 1
ATOM 1607 O O . ILE B 1 69 ? 8.602 -3.473 11.422 1 90.94 69 ILE B O 1
ATOM 1611 N N . ASN B 1 70 ? 6.617 -3.66 10.43 1 88.38 70 ASN B N 1
ATOM 1612 C CA . ASN B 1 70 ? 6.711 -5.109 10.281 1 88.38 70 ASN B CA 1
ATOM 1613 C C . ASN B 1 70 ? 7.59 -5.496 9.094 1 88.38 70 ASN B C 1
ATOM 1615 O O . ASN B 1 70 ? 8.172 -6.578 9.07 1 88.38 70 ASN B O 1
ATOM 1619 N N . ILE B 1 71 ? 7.613 -4.641 8.031 1 92.5 71 ILE B N 1
ATOM 1620 C CA . ILE B 1 71 ? 8.445 -4.852 6.855 1 92.5 71 ILE B CA 1
ATOM 1621 C C . ILE B 1 71 ? 9.492 -3.74 6.758 1 92.5 71 ILE B C 1
ATOM 1623 O O . ILE B 1 71 ? 9.25 -2.711 6.121 1 92.5 71 ILE B O 1
ATOM 1627 N N . LYS B 1 72 ? 10.633 -3.967 7.301 1 90.69 72 LYS B N 1
ATOM 1628 C CA . LYS B 1 72 ? 11.641 -2.932 7.512 1 90.69 72 LYS B CA 1
ATOM 1629 C C . LYS B 1 72 ? 12.203 -2.428 6.184 1 90.69 72 LYS B C 1
ATOM 1631 O O . LYS B 1 72 ? 12.656 -1.288 6.09 1 90.69 72 LYS B O 1
ATOM 1636 N N . SER B 1 73 ? 12.148 -3.242 5.168 1 95.12 73 SER B N 1
ATOM 1637 C CA . SER B 1 73 ? 12.703 -2.861 3.877 1 95.12 73 SER B CA 1
ATOM 1638 C C . SER B 1 73 ? 11.734 -1.988 3.088 1 95.12 73 SER B C 1
ATOM 1640 O O . SER B 1 73 ? 12.094 -1.431 2.051 1 95.12 73 SER B O 1
ATOM 1642 N N . LEU B 1 74 ? 10.539 -1.83 3.592 1 96.69 74 LEU B N 1
ATOM 1643 C CA . LEU B 1 74 ? 9.477 -1.12 2.879 1 96.69 74 LEU B CA 1
ATOM 1644 C C . LEU B 1 74 ? 9.758 0.378 2.844 1 96.69 74 LEU B C 1
ATOM 1646 O O . LEU B 1 74 ? 10.023 0.988 3.881 1 96.69 74 LEU B O 1
ATOM 1650 N N . THR B 1 75 ? 9.703 1.004 1.656 1 97.5 75 THR B N 1
ATOM 1651 C CA . THR B 1 75 ? 10 2.426 1.531 1 97.5 75 THR B CA 1
ATOM 1652 C C . THR B 1 75 ? 8.75 3.213 1.156 1 97.5 75 THR B C 1
ATOM 1654 O O . THR B 1 75 ? 8.578 4.355 1.582 1 97.5 75 THR B O 1
ATOM 1657 N N . GLU B 1 76 ? 7.895 2.617 0.333 1 98.25 76 GLU B N 1
ATOM 1658 C CA . GLU B 1 76 ? 6.688 3.307 -0.121 1 98.25 76 GLU B CA 1
ATOM 1659 C C . GLU B 1 76 ? 5.48 2.377 -0.098 1 98.25 76 GLU B C 1
ATOM 1661 O O . GLU B 1 76 ? 5.602 1.182 -0.371 1 98.25 76 GLU B O 1
ATOM 1666 N N . ILE B 1 77 ? 4.355 2.928 0.229 1 98.44 77 ILE B N 1
ATOM 1667 C CA . ILE B 1 77 ? 3.072 2.236 0.166 1 98.44 77 ILE B CA 1
ATOM 1668 C C . ILE B 1 77 ? 2.029 3.141 -0.487 1 98.44 77 ILE B C 1
ATOM 1670 O O . ILE B 1 77 ? 1.968 4.336 -0.195 1 98.44 77 ILE B O 1
ATOM 1674 N N . LEU B 1 78 ? 1.248 2.619 -1.368 1 98.31 78 LEU B N 1
ATOM 1675 C CA . LEU B 1 78 ? 0.106 3.32 -1.944 1 98.31 78 LEU B CA 1
ATOM 1676 C C . LEU B 1 78 ? -1.186 2.547 -1.699 1 98.31 78 LEU B C 1
ATOM 1678 O O . LEU B 1 78 ? -1.228 1.327 -1.873 1 98.31 78 LEU B O 1
ATOM 1682 N N . LEU B 1 79 ? -2.186 3.203 -1.19 1 98.12 79 LEU B N 1
ATOM 1683 C CA . LEU B 1 79 ? -3.523 2.648 -1.021 1 98.12 79 LEU B CA 1
ATOM 1684 C C . LEU B 1 79 ? -4.527 3.369 -1.914 1 98.12 79 LEU B C 1
ATOM 1686 O O . LEU B 1 79 ? -4.48 4.594 -2.047 1 98.12 79 LEU B O 1
ATOM 1690 N N . ARG B 1 80 ? -5.434 2.633 -2.527 1 97.44 80 ARG B N 1
ATOM 1691 C CA . ARG B 1 80 ? -6.527 3.232 -3.285 1 97.44 80 ARG B CA 1
ATOM 1692 C C . ARG B 1 80 ? -7.875 2.666 -2.846 1 97.44 80 ARG B C 1
ATOM 1694 O O . ARG B 1 80 ? -8.016 1.453 -2.678 1 97.44 80 ARG B O 1
ATOM 1701 N N . ASP B 1 81 ? -8.75 3.484 -2.562 1 95.69 81 ASP B N 1
ATOM 1702 C CA . ASP B 1 81 ? -10.148 3.111 -2.428 1 95.69 81 ASP B CA 1
ATOM 1703 C C . ASP B 1 81 ? -11.047 4.051 -3.229 1 95.69 81 ASP B C 1
ATOM 1705 O O . ASP B 1 81 ? -10.57 4.801 -4.082 1 95.69 81 ASP B O 1
ATOM 1709 N N . ASP B 1 82 ? -12.367 3.963 -3.105 1 92.19 82 ASP B N 1
ATOM 1710 C CA . ASP B 1 82 ? -13.305 4.762 -3.895 1 92.19 82 ASP B CA 1
ATOM 1711 C C . ASP B 1 82 ? -13.18 6.246 -3.559 1 92.19 82 ASP B C 1
ATOM 1713 O O . ASP B 1 82 ? -13.555 7.102 -4.359 1 92.19 82 ASP B O 1
ATOM 1717 N N . ASP B 1 83 ? -12.562 6.562 -2.391 1 91 83 ASP B N 1
ATOM 1718 C CA . ASP B 1 83 ? -12.562 7.941 -1.904 1 91 83 ASP B CA 1
ATOM 1719 C C . ASP B 1 83 ? -11.273 8.664 -2.305 1 91 83 ASP B C 1
ATOM 1721 O O . ASP B 1 83 ? -11.219 9.898 -2.295 1 91 83 ASP B O 1
ATOM 1725 N N . GLY B 1 84 ? -10.281 7.855 -2.549 1 94.56 84 GLY B N 1
ATOM 1726 C CA . GLY B 1 84 ? -9.031 8.516 -2.912 1 94.56 84 GLY B CA 1
ATOM 1727 C C . GLY B 1 84 ? -7.828 7.598 -2.828 1 94.56 84 GLY B C 1
ATOM 1728 O O . GLY B 1 84 ? -7.961 6.375 -2.898 1 94.56 84 GLY B O 1
ATOM 1729 N N . VAL B 1 85 ? -6.727 8.289 -2.838 1 96.56 85 VAL B N 1
ATOM 1730 C CA . VAL B 1 85 ? -5.457 7.574 -2.787 1 96.56 85 VAL B CA 1
ATOM 1731 C C . VAL B 1 85 ? -4.602 8.117 -1.647 1 96.56 85 VAL B C 1
ATOM 1733 O O . VAL B 1 85 ? -4.547 9.328 -1.43 1 96.56 85 VAL B O 1
ATOM 1736 N N . ILE B 1 86 ? -3.984 7.219 -0.909 1 97.94 86 ILE B N 1
ATOM 1737 C CA . ILE B 1 86 ? -3.021 7.59 0.122 1 97.94 86 ILE B CA 1
ATOM 1738 C C . ILE B 1 86 ? -1.63 7.098 -0.271 1 97.94 86 ILE B C 1
ATOM 1740 O O . ILE B 1 86 ? -1.466 5.949 -0.691 1 97.94 86 ILE B O 1
ATOM 1744 N N . TYR B 1 87 ? -0.724 7.93 -0.243 1 98.06 87 TYR B N 1
ATOM 1745 C CA . TYR B 1 87 ? 0.685 7.625 -0.461 1 98.06 87 TYR B CA 1
ATOM 1746 C C . TYR B 1 87 ? 1.479 7.762 0.832 1 98.06 87 TYR B C 1
ATOM 1748 O O . TYR B 1 87 ? 1.314 8.734 1.568 1 98.06 87 TYR B O 1
ATOM 1756 N N . ALA B 1 88 ? 2.262 6.809 1.154 1 98.62 88 ALA B N 1
ATOM 1757 C CA . ALA B 1 88 ? 3.105 6.832 2.346 1 98.62 88 ALA B CA 1
ATOM 1758 C C . ALA B 1 88 ? 4.57 6.598 1.986 1 98.62 88 ALA B C 1
ATOM 1760 O O . ALA B 1 88 ? 4.879 5.758 1.138 1 98.62 88 ALA B O 1
ATOM 1761 N N . HIS B 1 89 ? 5.426 7.316 2.572 1 98.31 89 HIS B N 1
ATOM 1762 C CA . HIS B 1 89 ? 6.863 7.238 2.334 1 98.31 89 HIS B CA 1
ATOM 1763 C C . HIS B 1 89 ? 7.633 7.152 3.646 1 98.31 89 HIS B C 1
ATOM 1765 O O . HIS B 1 89 ? 7.461 8 4.527 1 98.31 89 HIS B O 1
ATOM 1771 N N . ASN B 1 90 ? 8.438 6.102 3.779 1 97.69 90 ASN B N 1
ATOM 1772 C CA . ASN B 1 90 ? 9.336 5.945 4.918 1 97.69 90 ASN B CA 1
ATOM 1773 C C . ASN B 1 90 ? 10.688 6.594 4.656 1 97.69 90 ASN B C 1
ATOM 1775 O O . ASN B 1 90 ? 11.484 6.078 3.867 1 97.69 90 ASN B O 1
ATOM 1779 N N . CYS B 1 91 ? 10.93 7.633 5.344 1 94.5 91 CYS B N 1
ATOM 1780 C CA . CYS B 1 91 ? 12.164 8.383 5.152 1 94.5 91 CYS B CA 1
ATOM 1781 C C . CYS B 1 91 ? 13.203 7.992 6.188 1 94.5 91 CYS B C 1
ATOM 1783 O O . CYS B 1 91 ? 14.125 8.766 6.477 1 94.5 91 CYS B O 1
ATOM 1785 N N . GLY B 1 92 ? 13.07 6.832 6.844 1 92.94 92 GLY B N 1
ATOM 1786 C CA . GLY B 1 92 ? 13.984 6.398 7.891 1 92.94 92 GLY B CA 1
ATOM 1787 C C . GLY B 1 92 ? 13.664 6.996 9.25 1 92.94 92 GLY B C 1
ATOM 1788 O O . GLY B 1 92 ? 12.992 6.363 10.07 1 92.94 92 GLY B O 1
ATOM 1789 N N . LYS B 1 93 ? 13.852 8.352 9.406 1 93.25 93 LYS B N 1
ATOM 1790 C CA . LYS B 1 93 ? 13.609 9.023 10.68 1 93.25 93 LYS B CA 1
ATOM 1791 C C . LYS B 1 93 ? 12.18 9.547 10.758 1 93.25 93 LYS B C 1
ATOM 1793 O O . LYS B 1 93 ? 11.688 9.883 11.836 1 93.25 93 LYS B O 1
ATOM 1798 N N . THR B 1 94 ? 11.523 9.617 9.586 1 95.88 94 THR B N 1
ATOM 1799 C CA . THR B 1 94 ? 10.156 10.109 9.547 1 95.88 94 THR B CA 1
ATOM 1800 C C . THR B 1 94 ? 9.32 9.297 8.555 1 95.88 94 THR B C 1
ATOM 1802 O O . THR B 1 94 ? 9.867 8.672 7.648 1 95.88 94 THR B O 1
ATOM 1805 N N . GLU B 1 95 ? 8.102 9.211 8.82 1 96.69 95 GLU B N 1
ATOM 1806 C CA . GLU B 1 95 ? 7.09 8.703 7.898 1 96.69 95 GLU B CA 1
ATOM 1807 C C . GLU B 1 95 ? 6.18 9.828 7.406 1 96.69 95 GLU B C 1
ATOM 1809 O O . GLU B 1 95 ? 5.699 10.641 8.203 1 96.69 95 GLU B O 1
ATOM 1814 N N . VAL B 1 96 ? 6 9.891 6.16 1 98.25 96 VAL B N 1
ATOM 1815 C CA . VAL B 1 96 ? 5.18 10.945 5.582 1 98.25 96 VAL B CA 1
ATOM 1816 C C . VAL B 1 96 ? 3.992 10.336 4.84 1 98.25 96 VAL B C 1
ATOM 1818 O O . VAL B 1 96 ? 4.16 9.391 4.062 1 98.25 96 VAL B O 1
ATOM 1821 N N . TYR B 1 97 ? 2.844 10.836 5.105 1 97.75 97 TYR B N 1
ATOM 1822 C CA . TYR B 1 97 ? 1.599 10.391 4.496 1 97.75 97 TYR B CA 1
ATOM 1823 C C . TYR B 1 97 ? 0.947 11.508 3.697 1 97.75 97 TYR B C 1
ATOM 1825 O O . TYR B 1 97 ? 0.958 12.672 4.121 1 97.75 97 TYR B O 1
ATOM 1833 N N . TYR B 1 98 ? 0.462 11.172 2.551 1 97.56 98 TYR B N 1
ATOM 1834 C CA . TYR B 1 98 ? -0.175 12.109 1.634 1 97.56 98 TYR B CA 1
ATOM 1835 C C . TYR B 1 98 ? -1.474 11.531 1.081 1 97.56 98 TYR B C 1
ATOM 1837 O O . TYR B 1 98 ? -1.505 10.391 0.61 1 97.56 98 TYR B O 1
ATOM 1845 N N . HIS B 1 99 ? -2.559 12.305 1.177 1 96.5 99 HIS B N 1
ATOM 1846 C CA . HIS B 1 99 ? -3.857 11.844 0.696 1 96.5 99 HIS B CA 1
ATOM 1847 C C . HIS B 1 99 ? -4.449 12.82 -0.31 1 96.5 99 HIS B C 1
ATOM 1849 O O . HIS B 1 99 ? -4.379 14.039 -0.117 1 96.5 99 HIS B O 1
ATOM 1855 N N . GLN B 1 100 ? -4.953 12.281 -1.356 1 93.69 100 GLN B N 1
ATOM 1856 C CA . GLN B 1 100 ? -5.703 13.055 -2.34 1 93.69 100 GLN B CA 1
ATOM 1857 C C . GLN B 1 100 ? -7.051 12.406 -2.639 1 93.69 100 GLN B C 1
ATOM 1859 O O . GLN B 1 100 ? -7.117 11.219 -2.957 1 93.69 100 GLN B O 1
ATOM 1864 N N . SER B 1 101 ? -8.016 13.195 -2.598 1 91.88 101 SER B N 1
ATOM 1865 C CA . SER B 1 101 ? -9.367 12.703 -2.846 1 91.88 101 SER B CA 1
ATOM 1866 C C . SER B 1 101 ? -9.594 12.438 -4.328 1 91.88 101 SER B C 1
ATOM 1868 O O . SER B 1 101 ? -9.016 13.109 -5.184 1 91.88 101 SER B O 1
ATOM 1870 N N . ALA B 1 102 ? -10.469 11.484 -4.59 1 86.88 102 ALA B N 1
ATOM 1871 C CA . ALA B 1 102 ? -10.859 11.203 -5.969 1 86.88 102 ALA B CA 1
ATOM 1872 C C . ALA B 1 102 ? -11.547 12.406 -6.602 1 86.88 102 ALA B C 1
ATOM 1874 O O . ALA B 1 102 ? -11.508 12.586 -7.82 1 86.88 102 ALA B O 1
ATOM 1875 N N . ALA B 1 103 ? -12.148 13.156 -5.84 1 78.38 103 ALA B N 1
ATOM 1876 C CA . ALA B 1 103 ? -12.883 14.344 -6.293 1 78.38 103 ALA B CA 1
ATOM 1877 C C . ALA B 1 103 ? -11.922 15.422 -6.789 1 78.38 103 ALA B C 1
ATOM 1879 O O . ALA B 1 103 ? -12.305 16.281 -7.582 1 78.38 103 ALA B O 1
ATOM 1880 N N . SER B 1 104 ? -10.742 15.414 -6.281 1 76.06 104 SER B N 1
ATOM 1881 C CA . SER B 1 104 ? -9.742 16.406 -6.664 1 76.06 104 SER B CA 1
ATOM 1882 C C . SER B 1 104 ? -9.398 16.312 -8.148 1 76.06 104 SER B C 1
ATOM 1884 O O . SER B 1 104 ? -8.93 17.281 -8.742 1 76.06 104 SER B O 1
ATOM 1886 N N . ASN B 1 105 ? -9.641 15.188 -8.727 1 64.12 105 ASN B N 1
ATOM 1887 C CA . ASN B 1 105 ? -9.336 14.984 -10.133 1 64.12 105 ASN B CA 1
ATOM 1888 C C . ASN B 1 105 ? -10.578 15.18 -11.008 1 64.12 105 ASN B C 1
ATOM 1890 O O . ASN B 1 105 ? -10.5 15.094 -12.234 1 64.12 105 ASN B O 1
ATOM 1894 N N . ALA B 1 106 ? -11.789 15.273 -10.57 1 61.78 106 ALA B N 1
ATOM 1895 C CA . ALA B 1 106 ? -13.055 15.281 -11.305 1 61.78 106 ALA B CA 1
ATOM 1896 C C . ALA B 1 106 ? -13.102 16.422 -12.312 1 61.78 106 ALA B C 1
ATOM 1898 O O . ALA B 1 106 ? -13.781 16.328 -13.336 1 61.78 106 ALA B O 1
ATOM 1899 N N . GLY B 1 107 ? -12.516 17.422 -12.016 1 57.88 107 GLY B N 1
ATOM 1900 C CA . GLY B 1 107 ? -12.703 18.469 -12.992 1 57.88 107 GLY B CA 1
ATOM 1901 C C . GLY B 1 107 ? -11.812 18.312 -14.211 1 57.88 107 GLY B C 1
ATOM 1902 O O . GLY B 1 107 ? -12.078 18.906 -15.266 1 57.88 107 GLY B O 1
ATOM 1903 N N . LEU B 1 108 ? -10.648 17.797 -14.055 1 55.53 108 LEU B N 1
ATOM 1904 C CA . LEU B 1 108 ? -9.734 17.781 -15.188 1 55.53 108 LEU B CA 1
ATOM 1905 C C . LEU B 1 108 ? -9.836 16.469 -15.945 1 55.53 108 LEU B C 1
ATOM 1907 O O . LEU B 1 108 ? -10.047 15.414 -15.344 1 55.53 108 LEU B O 1
ATOM 1911 N N . PRO B 1 109 ? -10.398 16.516 -17.109 1 56.91 109 PRO B N 1
ATOM 1912 C CA . PRO B 1 109 ? -10.383 15.32 -17.953 1 56.91 109 PRO B CA 1
ATOM 1913 C C . PRO B 1 109 ? -9.086 14.523 -17.844 1 56.91 109 PRO B C 1
ATOM 1915 O O . PRO B 1 109 ? -8.641 13.906 -18.812 1 56.91 109 PRO B O 1
ATOM 1918 N N . THR B 1 110 ? -8.352 14.633 -16.844 1 60.56 110 THR B N 1
ATOM 1919 C CA . THR B 1 110 ? -6.992 14.102 -16.891 1 60.56 110 THR B CA 1
ATOM 1920 C C . THR B 1 110 ? -7.008 12.594 -17.125 1 60.56 110 THR B C 1
ATOM 1922 O O . THR B 1 110 ? -7.695 11.852 -16.422 1 60.56 110 THR B O 1
ATOM 1925 N N . PRO B 1 111 ? -6.512 12.219 -18.281 1 65.44 111 PRO B N 1
ATOM 1926 C CA . PRO B 1 111 ? -6.312 10.828 -18.688 1 65.44 111 PRO B CA 1
ATOM 1927 C C . PRO B 1 111 ? -5.395 10.062 -17.734 1 65.44 111 PRO B C 1
ATOM 1929 O O . PRO B 1 111 ? -5.266 8.844 -17.844 1 65.44 111 PRO B O 1
ATOM 1932 N N . VAL B 1 112 ? -4.898 10.781 -16.672 1 82.12 112 VAL B N 1
ATOM 1933 C CA . VAL B 1 112 ? -3.873 10.062 -15.922 1 82.12 112 VAL B CA 1
ATOM 1934 C C . VAL B 1 112 ? -4.473 9.5 -14.641 1 82.12 112 VAL B C 1
ATOM 1936 O O . VAL B 1 112 ? -5.23 10.18 -13.945 1 82.12 112 VAL B O 1
ATOM 1939 N N . ASP B 1 113 ? -4.223 8.273 -14.367 1 88.06 113 ASP B N 1
ATOM 1940 C CA . ASP B 1 113 ? -4.621 7.621 -13.117 1 88.06 113 ASP B CA 1
ATOM 1941 C C . ASP B 1 113 ? -3.863 8.203 -11.93 1 88.06 113 ASP B C 1
ATOM 1943 O O . ASP B 1 113 ? -2.631 8.18 -11.898 1 88.06 113 ASP B O 1
ATOM 1947 N N . PRO B 1 114 ? -4.598 8.773 -11.016 1 88.88 114 PRO B N 1
ATOM 1948 C CA . PRO B 1 114 ? -3.934 9.344 -9.844 1 88.88 114 PRO B CA 1
ATOM 1949 C C . PRO B 1 114 ? -2.936 8.375 -9.203 1 88.88 114 PRO B C 1
ATOM 1951 O O . PRO B 1 114 ? -1.909 8.812 -8.672 1 88.88 114 PRO B O 1
ATOM 1954 N N . MET B 1 115 ? -3.24 7.109 -9.25 1 91.62 115 MET B N 1
ATOM 1955 C CA . MET B 1 115 ? -2.369 6.113 -8.641 1 91.62 115 MET B CA 1
ATOM 1956 C C . MET B 1 115 ? -1.005 6.09 -9.32 1 91.62 115 MET B C 1
ATOM 1958 O O . MET B 1 115 ? 0.002 5.766 -8.688 1 91.62 115 MET B O 1
ATOM 1962 N N . SER B 1 116 ? -0.974 6.531 -10.555 1 91.94 116 SER B N 1
ATOM 1963 C CA . SER B 1 116 ? 0.259 6.453 -11.328 1 91.94 116 SER B CA 1
ATOM 1964 C C . SER B 1 116 ? 1.161 7.652 -11.055 1 91.94 116 SER B C 1
ATOM 1966 O O . SER B 1 116 ? 2.359 7.609 -11.336 1 91.94 116 SER B O 1
ATOM 1968 N N . ILE B 1 117 ? 0.544 8.695 -10.5 1 92.31 117 ILE B N 1
ATOM 1969 C CA . ILE B 1 117 ? 1.347 9.914 -10.438 1 92.31 117 ILE B CA 1
ATOM 1970 C C . ILE B 1 117 ? 1.4 10.414 -8.992 1 92.31 117 ILE B C 1
ATOM 1972 O O . ILE B 1 117 ? 2.088 11.398 -8.695 1 92.31 117 ILE B O 1
ATOM 1976 N N . ILE B 1 118 ? 0.778 9.781 -8.141 1 94.75 118 ILE B N 1
ATOM 1977 C CA . ILE B 1 118 ? 0.564 10.32 -6.801 1 94.75 118 ILE B CA 1
ATOM 1978 C C . ILE B 1 118 ? 1.904 10.469 -6.082 1 94.75 118 ILE B C 1
ATOM 1980 O O . ILE B 1 118 ? 2.104 11.414 -5.312 1 94.75 118 ILE B O 1
ATOM 1984 N N . ALA B 1 119 ? 2.797 9.539 -6.262 1 95.88 119 ALA B N 1
ATOM 1985 C CA . ALA B 1 119 ? 4.094 9.617 -5.598 1 95.88 119 ALA B CA 1
ATOM 1986 C C . ALA B 1 119 ? 4.844 10.883 -6.004 1 95.88 119 ALA B C 1
ATOM 1988 O O . ALA B 1 119 ? 5.359 11.609 -5.152 1 95.88 119 ALA B O 1
ATOM 1989 N N . LEU B 1 120 ? 4.852 11.094 -7.262 1 94 120 LEU B N 1
ATOM 1990 C CA . LEU B 1 120 ? 5.52 12.281 -7.781 1 94 120 LEU B CA 1
ATOM 1991 C C . LEU B 1 120 ? 4.812 13.555 -7.316 1 94 120 LEU B C 1
ATOM 1993 O O . LEU B 1 120 ? 5.461 14.516 -6.91 1 94 120 LEU B O 1
ATOM 1997 N N . LYS B 1 121 ? 3.527 13.578 -7.438 1 93.5 121 LYS B N 1
ATOM 1998 C CA . LYS B 1 121 ? 2.732 14.719 -7.004 1 93.5 121 LYS B CA 1
ATOM 1999 C C . LYS B 1 121 ? 2.977 15.039 -5.531 1 93.5 121 LYS B C 1
ATOM 2001 O O . LYS B 1 121 ? 3.162 16.203 -5.164 1 93.5 121 LYS B O 1
ATOM 2006 N N . ALA B 1 122 ? 2.904 14.047 -4.734 1 96.38 122 ALA B N 1
ATOM 2007 C CA . ALA B 1 122 ? 3.148 14.227 -3.307 1 96.38 122 ALA B CA 1
ATOM 2008 C C . ALA B 1 122 ? 4.531 14.812 -3.053 1 96.38 122 ALA B C 1
ATOM 2010 O O . ALA B 1 122 ? 4.676 15.766 -2.285 1 96.38 122 ALA B O 1
ATOM 2011 N N . LYS B 1 123 ? 5.566 14.227 -3.715 1 96.69 123 LYS B N 1
ATOM 2012 C CA . LYS B 1 123 ? 6.941 14.688 -3.551 1 96.69 123 LYS B CA 1
ATOM 2013 C C . LYS B 1 123 ? 7.066 16.172 -3.9 1 96.69 123 LYS B C 1
ATOM 2015 O O . LYS B 1 123 ? 7.637 16.953 -3.133 1 96.69 123 LYS B O 1
ATOM 2020 N N . ARG B 1 124 ? 6.48 16.547 -4.941 1 95.69 124 ARG B N 1
ATOM 2021 C CA . ARG B 1 124 ? 6.578 17.922 -5.426 1 95.69 124 ARG B CA 1
ATOM 2022 C C . ARG B 1 124 ? 5.805 18.875 -4.52 1 95.69 124 ARG B C 1
ATOM 2024 O O . ARG B 1 124 ? 6.324 19.922 -4.117 1 95.69 124 ARG B O 1
ATOM 2031 N N . ARG B 1 125 ? 4.57 18.562 -4.172 1 94.75 125 ARG B N 1
ATOM 2032 C CA . ARG B 1 125 ? 3.717 19.438 -3.373 1 94.75 125 ARG B CA 1
ATOM 2033 C C . ARG B 1 125 ? 4.273 19.609 -1.964 1 94.75 125 ARG B C 1
ATOM 2035 O O . ARG B 1 125 ? 4.293 20.719 -1.43 1 94.75 125 ARG B O 1
ATOM 2042 N N . LEU B 1 126 ? 4.695 18.531 -1.43 1 96.94 126 LEU B N 1
ATOM 2043 C CA . LEU B 1 126 ? 5.18 18.594 -0.055 1 96.94 126 LEU B CA 1
ATOM 2044 C C . LEU B 1 126 ? 6.473 19.391 0.03 1 96.94 126 LEU B C 1
ATOM 2046 O O . LEU B 1 126 ? 6.68 20.156 0.979 1 96.94 126 LEU B O 1
ATOM 2050 N N . GLU B 1 127 ? 7.305 19.188 -0.972 1 97 127 GLU B N 1
ATOM 2051 C CA . GLU B 1 127 ? 8.539 19.969 -1.014 1 97 127 GLU B CA 1
ATOM 2052 C C . GLU B 1 127 ? 8.242 21.453 -1.222 1 97 127 GLU B C 1
ATOM 2054 O O . GLU B 1 127 ? 8.742 22.297 -0.48 1 97 127 GLU B O 1
ATOM 2059 N N . ARG B 1 128 ? 7.441 21.734 -2.121 1 96.06 128 ARG B N 1
ATOM 2060 C CA . ARG B 1 128 ? 7.121 23.109 -2.504 1 96.06 128 ARG B CA 1
ATOM 2061 C C . ARG B 1 128 ? 6.367 23.828 -1.39 1 96.06 128 ARG B C 1
ATOM 2063 O O . ARG B 1 128 ? 6.73 24.938 -1.002 1 96.06 128 ARG B O 1
ATOM 2070 N N . ASP B 1 129 ? 5.375 23.188 -0.841 1 94.38 129 ASP B N 1
ATOM 2071 C CA . ASP B 1 129 ? 4.422 23.844 0.046 1 94.38 129 ASP B CA 1
ATOM 2072 C C . ASP B 1 129 ? 4.863 23.75 1.503 1 94.38 129 ASP B C 1
ATOM 2074 O O . ASP B 1 129 ? 4.477 24.562 2.336 1 94.38 129 ASP B O 1
ATOM 2078 N N . HIS B 1 130 ? 5.676 22.781 1.838 1 95.19 130 HIS B N 1
ATOM 2079 C CA . HIS B 1 130 ? 5.891 22.531 3.258 1 95.19 130 HIS B CA 1
ATOM 2080 C C . HIS B 1 130 ? 7.355 22.219 3.551 1 95.19 130 HIS B C 1
ATOM 2082 O O . HIS B 1 130 ? 7.711 21.906 4.688 1 95.19 130 HIS B O 1
ATOM 2088 N N . ALA B 1 131 ? 8.164 22.203 2.568 1 96.38 131 ALA B N 1
ATOM 2089 C CA . ALA B 1 131 ? 9.602 21.938 2.693 1 96.38 131 ALA B CA 1
ATOM 2090 C C . ALA B 1 131 ? 9.859 20.531 3.221 1 96.38 131 ALA B C 1
ATOM 2092 O O . ALA B 1 131 ? 10.812 20.312 3.973 1 96.38 131 ALA B O 1
ATOM 2093 N N . ILE B 1 132 ? 8.953 19.672 2.951 1 96.44 132 ILE B N 1
ATOM 2094 C CA . ILE B 1 132 ? 9.141 18.266 3.266 1 96.44 132 ILE B CA 1
ATOM 2095 C C . ILE B 1 132 ? 9.742 17.547 2.062 1 96.44 132 ILE B C 1
ATOM 2097 O O . ILE B 1 132 ? 9.086 17.406 1.024 1 96.44 132 ILE B O 1
ATOM 2101 N N . ILE B 1 133 ? 10.969 17.094 2.174 1 95.62 133 ILE B N 1
ATOM 2102 C CA . ILE B 1 133 ? 11.672 16.453 1.069 1 95.62 133 ILE B CA 1
ATOM 2103 C C . ILE B 1 133 ? 11.617 14.938 1.229 1 95.62 133 ILE B C 1
ATOM 2105 O O . ILE B 1 133 ? 12.07 14.391 2.238 1 95.62 133 ILE B O 1
ATOM 2109 N N . LEU B 1 134 ? 11.023 14.266 0.277 1 95.5 134 LEU B N 1
ATOM 2110 C CA . LEU B 1 134 ? 10.945 12.812 0.261 1 95.5 134 LEU B CA 1
ATOM 2111 C C . LEU B 1 134 ? 12.078 12.211 -0.561 1 95.5 134 LEU B C 1
ATOM 2113 O O . LEU B 1 134 ? 12.297 12.609 -1.708 1 95.5 134 LEU B O 1
ATOM 2117 N N . HIS B 1 135 ? 12.898 11.438 -0.018 1 83.25 135 HIS B N 1
ATOM 2118 C CA . HIS B 1 135 ? 14.062 10.859 -0.673 1 83.25 135 HIS B CA 1
ATOM 2119 C C . HIS B 1 135 ? 13.766 9.461 -1.197 1 83.25 135 HIS B C 1
ATOM 2121 O O . HIS B 1 135 ? 12.938 8.742 -0.63 1 83.25 135 HIS B O 1
#

Nearest PDB structures (foldseek):
  5y3a-assembly2_G  TM=6.255E-01  e=5.434E-04  Homo sapiens
  7t3b-assembly1_G  TM=4.330E-01  e=2.477E-04  Homo sapiens
  1veu-assembly1_A  TM=5.835E-01  e=7.302E-03  Mus musculus
  6nzd-assembly1_F  TM=5.685E-01  e=7.302E-03  Homo sapiens
  6ehr-assembly1_F  TM=6.439E-01  e=3.513E-02  Homo sapiens

Organism: NCBI:txid1629725

Foldseek 3Di:
DVVVVVVVQLVVLLVVQLVVLADDPDDDDLPPDQKWKWKAFLSSHTDDIDHHDDNVNSVVVSVVSVCCVVPVVDAWDWDDDQFWIKIWGDPPGMIMIMTHGPVSCVVPPDPDDCSVCVVVVCQVCCCVPPVDHGD/DVVVVVVVQLVVLLVVQLVVLAPDPDDDDQPPDQKWKWKAFLSSHTDDIDDHDDNVNSVVVSVVSVCCVVPVVDAWDWDDDQFWIKIWGDPPGMIMIMTHGPVSCVVPPDPDDCSVCVVVVCQVCCCVPPVDHGD

Sequence (270 aa):
HQTCTGFLTKLEKLIHCCLELCPSGNVQTESSDPYSYLCMNPLWDTIKKGGPWNAFELGALTHLHRDFINIKSLTEILLRDDDGVIYAHNCGKTEVYYHQSAASNAGLPTPVDPMSIIALKAKRRLERDHAIILHHQTCTGFLTKLEKLIHCCLELCPSGNVQTESSDPYSYLCMNPLWDTIKKGGPWNAFELGALTHLHRDFINIKSLTEILLRDDDGVIYAHNCGKTEVYYHQSAASNAGLPTPVDPMSIIALKAKRRLERDHAIILH

Secondary structure (DSSP, 8-state):
-HHHHHHHHHHHHHHHHHHHHS--TTSS-----SEEEEEE-TT--EEEEES---HHHHHHHHHHHHHHHH-TTEEEEEEEESSEEEEEEE-SS-EEEEEEEGGGGTTS---S-HHHHHHHHHHHHHHHHH-----/-HHHHHHHHHHHHHHHHHHHHS--TT-S-----SEEEEEE-TT--EEEEES---HHHHHHHHHHHHHHHH-TTEEEEEEEESSEEEEEEE-SS-EEEEEEEGGGGTTS---S-HHHHHHHHHHHHHHHHH-----

InterPro domains:
  IPR026091 BLOC-3 complex member HPS4 [PTHR14407] (4-134)
  IPR043989 CCZ1/INTU/HPS4, third Longin domain [PF19033] (32-125)

pLDDT: mean 80.61, std 19.42, range [36.34, 98.62]

Solvent-accessible surface area (backbone atoms only — not comparable to full-atom values): 14990 Å² total; per-residue (Å²): 108,67,68,53,49,54,46,49,52,51,48,49,37,48,50,50,44,42,55,68,52,35,81,56,93,78,64,81,78,78,51,87,53,76,42,27,40,38,32,23,34,88,84,53,44,79,75,47,72,46,39,84,54,47,72,69,60,49,53,51,47,55,56,53,50,49,45,4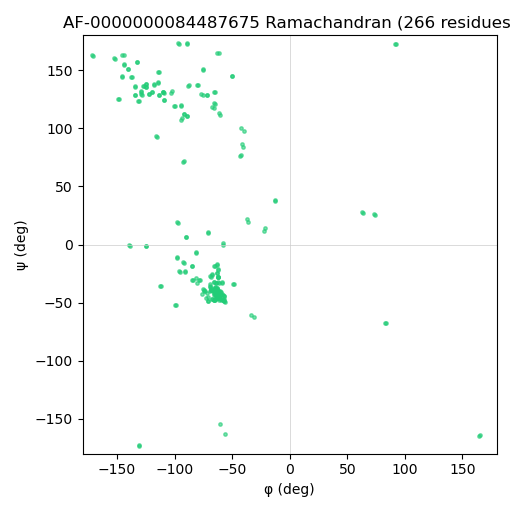6,67,76,37,73,65,45,36,38,40,35,42,30,38,89,63,25,39,38,39,36,38,49,64,82,70,34,37,39,39,36,36,39,44,48,69,68,50,67,80,51,85,62,89,65,57,62,79,42,43,42,67,60,52,46,42,52,49,34,31,73,75,66,68,42,80,74,123,110,68,68,53,50,53,46,48,52,50,49,50,38,47,50,50,44,41,55,69,51,34,80,54,94,76,62,80,79,76,52,87,51,75,40,26,38,38,31,23,35,86,82,56,45,80,75,48,70,47,42,83,54,47,72,68,59,48,52,50,48,55,56,53,51,49,45,47,69,75,38,74,65,45,36,37,40,37,42,30,38,87,64,24,39,39,40,35,38,50,62,81,71,33,37,38,38,35,35,40,43,51,69,68,50,67,78,52,84,64,89,64,58,61,79,43,43,42,67,60,50,47,41,51,49,34,30,72,75,67,69,42,79,75,122